Protein AF-A0AAN8VHQ2-F1 (afdb_monomer)

Sequence (266 aa):
MGNRVEQTMVEGAYLEGNKSLSNWDVFSHIPGKIDDGSNADVADNHYHLYTEDIQLMKSLGVNSYRFSISWSRVLPYGRFGEVNSIGIEFYNNLINDLLGQGKARRYDWDSVVYTVTPVSGNFIYPAGLENIIMWFKDRYNNTPMFITENGYSQGNGTLDDIVNDYDRIEYMQGYLSHVELAVRRGAAVRGYFVWSLLDNFEWLYGYAVRYGLHYVNFETLERTPKLSADWYKQFLAGNATDKLEKRGRSLPVLRQRFLGRGFLYS

Mean predicted aligned error: 10.25 Å

pLDDT: mean 75.33, std 19.58, range [25.14, 96.88]

Structure (mmCIF, N/CA/C/O backbone):
data_AF-A0AAN8VHQ2-F1
#
_entry.id   AF-A0AAN8VHQ2-F1
#
loop_
_atom_site.group_PDB
_atom_site.id
_atom_site.type_symbol
_atom_site.label_atom_id
_atom_site.label_alt_id
_atom_site.label_comp_id
_atom_site.label_asym_id
_atom_site.label_entity_id
_atom_site.label_seq_id
_atom_site.pdbx_PDB_ins_code
_atom_site.Cartn_x
_atom_site.Cartn_y
_atom_site.Cartn_z
_atom_site.occupancy
_atom_site.B_iso_or_equiv
_atom_site.auth_seq_id
_atom_site.auth_comp_id
_atom_site.auth_asym_id
_atom_site.auth_atom_id
_atom_site.pdbx_PDB_model_num
ATOM 1 N N . MET A 1 1 ? -6.612 -4.876 12.051 1.00 50.19 1 MET A N 1
ATOM 2 C CA . MET A 1 1 ? -6.328 -3.943 10.944 1.00 50.19 1 MET A CA 1
ATOM 3 C C . MET A 1 1 ? -5.459 -4.675 9.942 1.00 50.19 1 MET A C 1
ATOM 5 O O . MET A 1 1 ? -4.875 -5.695 10.309 1.00 50.19 1 MET A O 1
ATOM 9 N N . GLY A 1 2 ? -5.404 -4.191 8.707 1.00 37.38 2 GLY A N 1
ATOM 10 C CA . GLY A 1 2 ? -4.612 -4.808 7.651 1.00 37.38 2 GLY A CA 1
ATOM 11 C C . GLY A 1 2 ? -3.662 -3.843 6.961 1.00 37.38 2 GLY A C 1
ATOM 12 O O . GLY A 1 2 ? -3.619 -2.660 7.288 1.00 37.38 2 GLY A O 1
ATOM 13 N N . ASN A 1 3 ? -2.967 -4.359 5.955 1.00 45.78 3 ASN A N 1
ATOM 14 C CA . ASN A 1 3 ? -2.239 -3.561 4.970 1.00 45.78 3 ASN A CA 1
ATOM 15 C C . ASN A 1 3 ? -2.905 -3.731 3.599 1.00 45.78 3 ASN A C 1
ATOM 17 O O . ASN A 1 3 ? -3.482 -4.791 3.325 1.00 45.78 3 ASN A O 1
ATOM 21 N N . ARG A 1 4 ? -2.830 -2.706 2.746 1.00 42.94 4 ARG A N 1
ATOM 22 C CA . ARG A 1 4 ? -3.215 -2.804 1.333 1.00 42.94 4 ARG A CA 1
ATOM 23 C C . ARG A 1 4 ? -1.982 -2.730 0.430 1.00 42.94 4 ARG A C 1
ATOM 25 O O . ARG A 1 4 ? -0.993 -2.084 0.766 1.00 42.94 4 ARG A O 1
ATOM 32 N N . VAL A 1 5 ? -2.094 -3.401 -0.709 1.00 52.69 5 VAL A N 1
ATOM 33 C CA . VAL A 1 5 ? -1.173 -3.441 -1.843 1.00 52.69 5 VAL A CA 1
ATOM 34 C C . VAL A 1 5 ? -1.988 -3.362 -3.149 1.00 52.69 5 VAL A C 1
ATOM 36 O O . VAL A 1 5 ? -3.143 -3.795 -3.192 1.00 52.69 5 VAL A O 1
ATOM 39 N N . GLU A 1 6 ? -1.404 -2.803 -4.211 1.00 51.22 6 GLU A N 1
ATOM 40 C CA . GLU A 1 6 ? -1.979 -2.748 -5.562 1.00 51.22 6 GLU A CA 1
ATOM 41 C C . GLU A 1 6 ? -0.940 -3.193 -6.598 1.00 51.22 6 GLU A C 1
ATOM 43 O O . GLU A 1 6 ? 0.233 -2.844 -6.533 1.00 51.22 6 GLU A O 1
ATOM 48 N N . GLN A 1 7 ? -1.354 -4.060 -7.516 1.00 55.22 7 GLN A N 1
ATOM 49 C CA . GLN A 1 7 ? -0.428 -5.004 -8.155 1.00 55.22 7 GLN A CA 1
ATOM 50 C C . GLN A 1 7 ? 0.507 -4.398 -9.185 1.00 55.22 7 GLN A C 1
ATOM 52 O O . GLN A 1 7 ? 1.672 -4.777 -9.237 1.00 55.22 7 GLN A O 1
ATOM 57 N N . THR A 1 8 ? 0.012 -3.440 -9.969 1.00 52.66 8 THR A N 1
ATOM 58 C CA . THR A 1 8 ? 0.816 -2.676 -10.935 1.00 52.66 8 THR A CA 1
ATOM 59 C C . THR A 1 8 ? 1.885 -1.815 -10.266 1.00 52.66 8 THR A C 1
ATOM 61 O O . THR A 1 8 ? 2.656 -1.180 -10.971 1.00 52.66 8 THR A O 1
ATOM 64 N N . MET A 1 9 ? 1.927 -1.787 -8.931 1.00 59.72 9 MET A N 1
ATOM 65 C CA . MET A 1 9 ? 2.924 -1.073 -8.143 1.00 59.72 9 MET A CA 1
ATOM 66 C C . MET A 1 9 ? 3.944 -1.999 -7.468 1.00 59.72 9 MET A C 1
ATOM 68 O O . MET A 1 9 ? 4.996 -1.511 -7.063 1.00 59.72 9 MET A O 1
ATOM 72 N N . VAL A 1 10 ? 3.629 -3.297 -7.309 1.00 58.84 10 VAL A N 1
ATOM 73 C CA . VAL A 1 10 ? 4.403 -4.245 -6.474 1.00 58.84 10 VAL A CA 1
ATOM 74 C C . VAL A 1 10 ? 4.828 -5.532 -7.178 1.00 58.84 10 VAL A C 1
ATOM 76 O O . VAL A 1 10 ? 5.891 -6.058 -6.876 1.00 58.84 10 VAL A O 1
ATOM 79 N N . GLU A 1 11 ? 4.012 -6.093 -8.084 1.00 77.38 11 GLU A N 1
ATOM 80 C CA . GLU A 1 11 ? 4.200 -7.498 -8.476 1.00 77.38 11 GLU A CA 1
ATOM 81 C C . GLU A 1 11 ? 5.521 -7.701 -9.221 1.00 77.38 11 GLU A C 1
ATOM 83 O O . GLU A 1 11 ? 6.157 -8.735 -9.038 1.00 77.38 11 GLU A O 1
ATOM 88 N N . GLY A 1 12 ? 5.926 -6.731 -10.045 1.00 80.69 12 GLY A N 1
ATOM 89 C CA . GLY A 1 12 ? 7.034 -6.901 -10.975 1.00 80.69 12 GLY A CA 1
ATOM 90 C C . GLY A 1 12 ? 6.735 -8.014 -11.974 1.00 80.69 12 GLY A C 1
ATOM 91 O O . GLY A 1 12 ? 5.580 -8.207 -12.376 1.00 80.69 12 GLY A O 1
ATOM 92 N N . ALA A 1 13 ? 7.761 -8.785 -12.342 1.00 85.31 13 ALA A N 1
ATOM 93 C CA . ALA A 1 13 ? 7.646 -10.020 -13.119 1.00 85.31 13 ALA A CA 1
ATOM 94 C C . ALA A 1 13 ? 6.728 -9.860 -14.354 1.00 85.31 13 ALA A C 1
ATOM 96 O O . ALA A 1 13 ? 5.806 -10.652 -14.595 1.00 85.31 13 ALA A O 1
ATOM 97 N N . TYR A 1 14 ? 6.879 -8.738 -15.068 1.00 86.75 14 TYR A N 1
ATOM 98 C CA . TYR A 1 14 ? 5.808 -8.174 -15.901 1.00 86.75 14 TYR A CA 1
ATOM 99 C C . TYR A 1 14 ? 5.518 -8.934 -17.207 1.00 86.75 14 TYR A C 1
ATOM 101 O O . TYR A 1 14 ? 4.433 -8.770 -17.771 1.00 86.75 14 TYR A O 1
ATOM 109 N N . LEU A 1 15 ? 6.440 -9.789 -17.653 1.00 86.94 15 LEU A N 1
ATOM 110 C CA . LEU A 1 15 ? 6.277 -10.714 -18.787 1.00 86.94 15 LEU A CA 1
ATOM 111 C C . LEU A 1 15 ? 6.235 -12.189 -18.347 1.00 86.94 15 LEU A C 1
ATOM 113 O O . LEU A 1 15 ? 6.207 -13.092 -19.182 1.00 86.94 15 LEU A O 1
ATOM 117 N N . GLU A 1 16 ? 6.253 -12.453 -17.041 1.00 87.62 16 GLU A N 1
ATOM 118 C CA . GLU A 1 16 ? 6.419 -13.798 -16.490 1.00 87.62 16 GLU A CA 1
ATOM 119 C C . GLU A 1 16 ? 5.082 -14.473 -16.167 1.00 87.62 16 GLU A C 1
ATOM 121 O O . GLU A 1 16 ? 4.036 -13.830 -16.035 1.00 87.62 16 GLU A O 1
ATOM 126 N N . GLY A 1 17 ? 5.109 -15.805 -16.056 1.00 81.12 17 GLY A N 1
ATOM 127 C CA . GLY A 1 17 ? 3.925 -16.605 -15.731 1.00 81.12 17 GLY A CA 1
ATOM 128 C C . GLY A 1 17 ? 2.776 -16.436 -16.730 1.00 81.12 17 GLY A C 1
ATOM 129 O O . GLY A 1 17 ? 1.620 -16.447 -16.319 1.00 81.12 17 GLY A O 1
ATOM 130 N N . ASN A 1 18 ? 3.080 -16.235 -18.020 1.00 82.19 18 ASN A N 1
ATOM 131 C CA . ASN A 1 18 ? 2.127 -15.939 -19.102 1.00 82.19 18 ASN A CA 1
ATOM 132 C C . ASN A 1 18 ? 1.274 -14.665 -18.896 1.00 82.19 18 ASN A C 1
ATOM 134 O O . ASN A 1 18 ? 0.169 -14.560 -19.435 1.00 82.19 18 ASN A O 1
ATOM 138 N N . LYS A 1 19 ? 1.780 -13.677 -18.145 1.00 82.88 19 LYS A N 1
ATOM 139 C CA . LYS A 1 19 ? 1.189 -12.333 -18.073 1.00 82.88 19 LYS A CA 1
ATOM 140 C C . LYS A 1 19 ? 1.230 -11.632 -19.439 1.00 82.88 19 LYS A C 1
ATOM 142 O O . LYS A 1 19 ? 2.237 -11.687 -20.140 1.00 82.88 19 LYS A O 1
ATOM 147 N N . SER A 1 20 ? 0.167 -10.903 -19.786 1.00 81.38 20 SER A N 1
ATOM 148 C CA . SER A 1 20 ? 0.177 -9.948 -20.904 1.00 81.38 20 SER A CA 1
ATOM 149 C C . SER A 1 20 ? 0.424 -8.498 -20.456 1.00 81.38 20 SER A C 1
ATOM 151 O O . SER A 1 20 ? 0.366 -8.146 -19.270 1.00 81.38 20 SER A O 1
ATOM 153 N N . LEU A 1 21 ? 0.704 -7.624 -21.425 1.00 85.19 21 LEU A N 1
ATOM 154 C CA . LEU A 1 21 ? 0.800 -6.187 -21.183 1.00 85.19 21 LEU A CA 1
ATOM 155 C C . LEU A 1 21 ? -0.586 -5.614 -20.853 1.00 85.19 21 LEU A C 1
ATOM 157 O O . LEU A 1 21 ? -1.530 -5.735 -21.633 1.00 85.19 21 LEU A O 1
ATOM 161 N N . SER A 1 22 ? -0.695 -4.966 -19.698 1.00 79.31 22 SER A N 1
ATOM 162 C CA . SER A 1 22 ? -1.802 -4.083 -19.346 1.00 79.31 22 SER A CA 1
ATOM 163 C C . SER A 1 22 ? -1.569 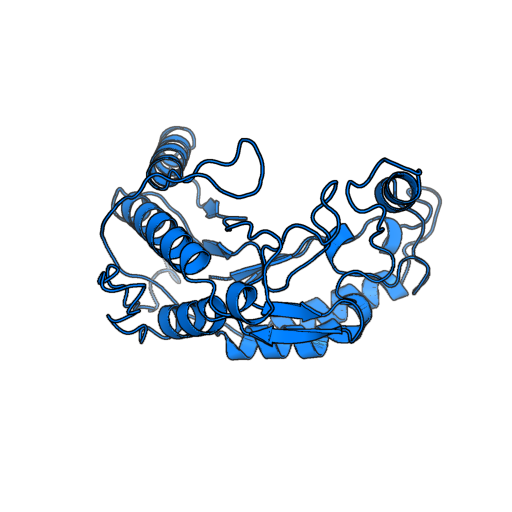-2.675 -19.901 1.00 79.31 22 SER A C 1
ATOM 165 O O . SER A 1 22 ? -0.468 -2.318 -20.326 1.00 79.31 22 SER A O 1
ATOM 167 N N . ASN A 1 23 ? -2.594 -1.824 -19.815 1.00 82.44 23 ASN A N 1
ATOM 168 C CA . ASN A 1 23 ? -2.476 -0.412 -20.180 1.00 82.44 23 ASN A CA 1
ATOM 169 C C . ASN A 1 23 ? -1.378 0.322 -19.383 1.00 82.44 23 ASN A C 1
ATOM 171 O O . ASN A 1 23 ? -0.788 1.256 -19.915 1.00 82.44 23 ASN A O 1
ATOM 175 N N . TRP A 1 24 ? -1.089 -0.091 -18.141 1.00 80.25 24 TRP A N 1
ATOM 176 C CA . TRP A 1 24 ? -0.049 0.527 -17.307 1.00 80.25 24 TRP A CA 1
ATOM 177 C C . TRP A 1 24 ? 1.366 0.062 -17.661 1.00 80.25 24 TRP A C 1
ATOM 179 O O . TRP A 1 24 ? 2.286 0.882 -17.638 1.00 80.25 24 TRP A O 1
ATOM 189 N N . ASP A 1 25 ? 1.534 -1.200 -18.074 1.00 81.06 25 ASP A N 1
ATOM 190 C CA . ASP A 1 25 ? 2.805 -1.675 -18.640 1.00 81.06 25 ASP A CA 1
ATOM 191 C C . ASP A 1 25 ? 3.149 -0.857 -19.897 1.00 81.06 25 ASP A C 1
ATOM 193 O O . ASP A 1 25 ? 4.253 -0.339 -20.027 1.00 81.06 25 ASP A O 1
ATOM 197 N N . VAL A 1 26 ? 2.174 -0.662 -20.795 1.00 84.56 26 VAL A N 1
ATOM 198 C CA . VAL A 1 26 ? 2.361 0.134 -22.021 1.00 84.56 26 VAL A CA 1
ATOM 199 C C . VAL A 1 26 ? 2.578 1.621 -21.715 1.00 84.56 26 VAL A C 1
ATOM 201 O O . VAL A 1 26 ? 3.409 2.250 -22.360 1.00 84.56 26 VAL A O 1
ATOM 204 N N . PHE A 1 27 ? 1.848 2.198 -20.754 1.00 83.81 27 PHE A N 1
ATOM 205 C CA . PHE A 1 27 ? 1.924 3.630 -20.444 1.00 83.81 27 PHE A CA 1
ATOM 206 C C . PHE A 1 27 ? 3.242 4.041 -19.770 1.00 83.81 27 PHE A C 1
ATOM 208 O O . PHE A 1 27 ? 3.809 5.065 -20.148 1.00 83.81 27 PHE A O 1
ATOM 215 N N . SER A 1 28 ? 3.738 3.255 -18.807 1.00 87.31 28 SER A N 1
ATOM 216 C CA . SER A 1 28 ? 4.987 3.561 -18.084 1.00 87.31 28 SER A CA 1
ATOM 217 C C . SER A 1 28 ? 6.222 3.534 -18.991 1.00 87.31 28 SER A C 1
ATOM 219 O O . SER A 1 28 ? 7.130 4.340 -18.820 1.00 87.31 28 SER A O 1
ATOM 221 N N . HIS A 1 29 ? 6.208 2.701 -20.034 1.00 90.75 29 HIS A N 1
ATOM 222 C CA . HIS A 1 29 ? 7.251 2.649 -21.061 1.00 90.75 29 HIS A CA 1
ATOM 223 C C . HIS A 1 29 ? 7.272 3.840 -22.039 1.00 90.75 29 HIS A C 1
ATOM 225 O O . HIS A 1 29 ? 8.176 3.921 -22.873 1.00 90.75 29 HIS A O 1
ATOM 231 N N . ILE A 1 30 ? 6.303 4.763 -21.994 1.00 90.88 30 ILE A N 1
ATOM 232 C CA . ILE A 1 30 ? 6.307 5.945 -22.869 1.00 90.88 30 ILE A CA 1
ATOM 233 C C . ILE A 1 30 ? 7.259 6.999 -22.269 1.00 90.88 30 ILE A C 1
ATOM 235 O O . ILE A 1 30 ? 6.997 7.483 -21.165 1.00 90.88 30 ILE A O 1
ATOM 239 N N . PRO A 1 31 ? 8.325 7.427 -22.981 1.00 93.56 31 PRO A N 1
ATOM 240 C CA . PRO A 1 31 ? 9.294 8.379 -22.439 1.00 93.56 31 PRO A CA 1
ATOM 241 C C . PRO A 1 31 ? 8.642 9.678 -21.945 1.00 93.56 31 PRO A C 1
ATOM 243 O O . PRO A 1 31 ? 7.865 10.310 -22.665 1.00 93.56 31 PRO A O 1
ATOM 246 N N . GLY A 1 32 ? 8.968 10.078 -20.713 1.00 91.12 32 GLY A N 1
ATOM 247 C CA . GLY A 1 32 ? 8.416 11.281 -20.081 1.00 91.12 32 GLY A CA 1
ATOM 248 C C . GLY A 1 32 ? 6.950 11.166 -19.640 1.00 91.12 32 GLY A C 1
ATOM 249 O O . GLY A 1 32 ? 6.249 12.179 -19.617 1.00 91.12 32 GLY A O 1
ATOM 250 N N . LYS A 1 33 ? 6.456 9.955 -19.334 1.00 90.69 33 LYS A N 1
ATOM 251 C CA . LYS A 1 33 ? 5.155 9.745 -18.663 1.00 90.69 33 LYS A CA 1
ATOM 252 C C . LYS A 1 33 ? 5.232 9.454 -17.170 1.00 90.69 33 LYS A C 1
ATOM 254 O O . LYS A 1 33 ? 4.221 9.638 -16.498 1.00 90.69 33 LYS A O 1
ATOM 259 N N . ILE A 1 34 ? 6.396 9.043 -16.684 1.00 92.50 34 ILE A N 1
ATOM 260 C CA . ILE A 1 34 ? 6.711 8.847 -15.269 1.00 92.50 34 ILE A CA 1
ATOM 261 C C . ILE A 1 34 ? 7.803 9.867 -14.917 1.00 92.50 34 ILE A C 1
ATOM 263 O O . ILE A 1 34 ? 8.738 10.043 -15.703 1.00 92.50 34 ILE A O 1
ATOM 267 N N . ASP A 1 35 ? 7.666 10.561 -13.789 1.00 90.50 35 ASP A N 1
ATOM 268 C CA . ASP A 1 35 ? 8.462 11.742 -13.418 1.00 90.50 35 ASP A CA 1
ATOM 269 C C . ASP A 1 35 ? 9.957 11.427 -13.225 1.00 90.50 35 ASP A C 1
ATOM 271 O O . ASP A 1 35 ? 10.810 12.259 -13.536 1.00 90.50 35 ASP A O 1
ATOM 275 N N . ASP A 1 36 ? 10.285 10.218 -12.756 1.00 90.38 36 ASP A N 1
ATOM 276 C CA . ASP A 1 36 ? 11.659 9.705 -12.638 1.00 90.38 36 ASP A CA 1
ATOM 277 C C . ASP A 1 36 ? 12.112 8.865 -13.854 1.00 90.38 36 ASP A C 1
ATOM 279 O O . ASP A 1 36 ? 13.257 8.415 -13.911 1.00 90.38 36 ASP A O 1
ATOM 283 N N . GLY A 1 3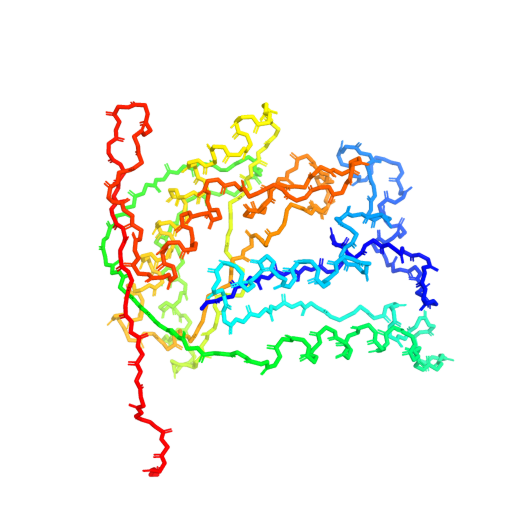7 ? 11.232 8.672 -14.843 1.00 91.31 37 GLY A N 1
ATOM 284 C CA . GLY A 1 37 ? 11.478 7.867 -16.041 1.00 91.31 37 GLY A CA 1
ATOM 285 C C . GLY A 1 37 ? 11.487 6.347 -15.829 1.00 91.31 37 GLY A C 1
ATOM 286 O O . GLY A 1 37 ? 11.872 5.629 -16.751 1.00 91.31 37 GLY A O 1
ATOM 287 N N . SER A 1 38 ? 11.092 5.853 -14.652 1.00 93.38 38 SER A N 1
ATOM 288 C CA . SER A 1 38 ? 11.078 4.422 -14.324 1.00 93.38 38 SER A CA 1
ATOM 289 C C . SER A 1 38 ? 9.807 3.689 -14.791 1.00 93.38 38 SER A C 1
ATOM 291 O O . SER A 1 38 ? 8.858 4.294 -15.289 1.00 93.38 38 SER A O 1
ATOM 293 N N . ASN A 1 39 ? 9.779 2.363 -14.628 1.00 90.88 39 ASN A N 1
ATOM 294 C CA . ASN A 1 39 ? 8.615 1.512 -14.881 1.00 90.88 39 ASN A CA 1
ATOM 295 C C . ASN A 1 39 ? 8.402 0.495 -13.738 1.00 90.88 39 ASN A C 1
ATOM 297 O O . ASN A 1 39 ? 9.224 0.374 -12.826 1.00 90.88 39 ASN A O 1
ATOM 301 N N . ALA A 1 40 ? 7.294 -0.246 -13.793 1.00 88.31 40 ALA A N 1
ATOM 302 C CA . ALA A 1 40 ? 6.907 -1.239 -12.787 1.00 88.31 40 ALA A CA 1
ATOM 303 C C . ALA A 1 40 ? 7.351 -2.682 -13.125 1.00 88.31 40 ALA A C 1
ATOM 305 O O . ALA A 1 40 ? 6.781 -3.639 -12.599 1.00 88.31 40 ALA A O 1
ATOM 306 N N . ASP A 1 41 ? 8.349 -2.859 -14.002 1.00 91.75 41 ASP A N 1
ATOM 307 C CA . ASP A 1 41 ? 8.757 -4.176 -14.524 1.00 91.75 41 ASP A CA 1
ATOM 308 C C . ASP A 1 41 ? 9.241 -5.131 -13.428 1.00 91.75 41 ASP A C 1
ATOM 310 O O . ASP A 1 41 ? 8.995 -6.339 -13.490 1.00 91.75 41 A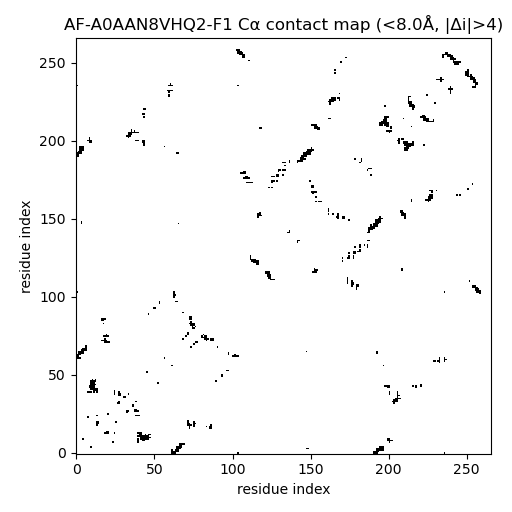SP A O 1
ATOM 314 N N . VAL A 1 42 ? 9.921 -4.563 -12.427 1.00 90.56 42 VAL A N 1
ATOM 315 C CA . VAL A 1 42 ? 10.445 -5.249 -11.237 1.00 90.56 42 VAL A CA 1
ATOM 316 C C . VAL A 1 42 ? 9.679 -4.842 -9.979 1.00 90.56 42 VAL A C 1
ATOM 318 O O . VAL A 1 42 ? 9.395 -5.711 -9.159 1.00 90.56 42 VAL A O 1
ATOM 321 N N . ALA A 1 43 ? 9.288 -3.567 -9.842 1.00 90.94 43 ALA A N 1
ATOM 322 C CA . ALA A 1 43 ? 8.584 -3.053 -8.664 1.00 90.94 43 ALA A CA 1
ATOM 323 C C . ALA A 1 43 ? 9.323 -3.403 -7.348 1.00 90.94 43 ALA A C 1
ATOM 325 O O . ALA A 1 43 ? 10.549 -3.322 -7.300 1.00 90.94 43 ALA A O 1
ATOM 326 N N . ASP A 1 44 ? 8.614 -3.807 -6.287 1.00 88.31 44 ASP A N 1
ATOM 327 C CA . ASP A 1 44 ? 9.236 -4.433 -5.106 1.00 88.31 44 ASP A CA 1
ATOM 328 C C . ASP A 1 44 ? 9.430 -5.963 -5.263 1.00 88.31 44 ASP A C 1
ATOM 330 O O . ASP A 1 44 ? 9.937 -6.626 -4.354 1.00 88.31 44 ASP A O 1
ATOM 334 N N . ASN A 1 45 ? 9.083 -6.519 -6.430 1.00 92.75 45 ASN A N 1
ATOM 335 C CA . ASN A 1 45 ? 9.152 -7.933 -6.807 1.00 92.75 45 ASN A CA 1
ATOM 336 C C . ASN A 1 45 ? 8.294 -8.874 -5.932 1.00 92.75 45 ASN A C 1
ATOM 338 O O . ASN A 1 45 ? 8.649 -10.039 -5.715 1.00 92.75 45 ASN A O 1
ATOM 342 N N . HIS A 1 46 ? 7.140 -8.399 -5.444 1.00 89.38 46 HIS A N 1
ATOM 343 C CA . HIS A 1 46 ? 6.211 -9.190 -4.629 1.00 89.38 46 HIS A CA 1
ATOM 344 C C . HIS A 1 46 ? 5.815 -10.529 -5.274 1.00 89.38 46 HIS A C 1
ATOM 346 O O . HIS A 1 46 ? 5.603 -11.504 -4.559 1.00 89.38 46 HIS A O 1
ATOM 352 N N . TYR A 1 47 ? 5.752 -10.630 -6.610 1.00 89.38 47 TYR A N 1
ATOM 353 C CA . TYR A 1 47 ? 5.410 -11.888 -7.291 1.00 89.38 47 TYR A CA 1
ATOM 354 C C . TYR A 1 47 ? 6.358 -13.044 -6.922 1.00 89.38 47 TYR A C 1
ATOM 356 O O . TYR A 1 47 ? 5.915 -14.181 -6.773 1.00 89.38 47 TYR A O 1
ATOM 364 N N . HIS A 1 48 ? 7.641 -12.746 -6.695 1.00 92.81 48 HIS A N 1
ATOM 365 C CA . HIS A 1 48 ? 8.641 -13.722 -6.254 1.00 92.81 48 HIS A CA 1
ATOM 366 C C . HIS A 1 48 ? 8.857 -13.739 -4.734 1.00 92.81 48 HIS A C 1
ATOM 368 O O . HIS A 1 48 ? 9.230 -14.774 -4.185 1.00 92.81 48 HIS A O 1
ATOM 374 N N . LEU A 1 49 ? 8.629 -12.612 -4.051 1.00 91.94 49 LEU A N 1
ATOM 375 C CA . LEU A 1 49 ? 8.979 -12.419 -2.637 1.00 91.94 49 LEU A CA 1
ATOM 376 C C . LEU A 1 49 ? 7.776 -12.452 -1.674 1.00 91.94 49 LEU A C 1
ATOM 378 O O . LEU A 1 49 ? 7.952 -12.283 -0.467 1.00 91.94 49 LEU A O 1
ATOM 382 N N . TYR A 1 50 ? 6.563 -12.755 -2.160 1.00 88.06 50 TYR A N 1
ATOM 383 C CA . TYR A 1 50 ? 5.332 -12.759 -1.355 1.00 88.06 50 TYR A CA 1
ATOM 384 C C . TYR A 1 50 ? 5.437 -13.566 -0.053 1.00 88.06 50 TYR A C 1
ATOM 386 O O . TYR A 1 50 ? 4.868 -13.166 0.961 1.00 88.06 50 TYR A O 1
ATOM 394 N N . THR A 1 51 ? 6.174 -14.682 -0.042 1.00 88.12 51 THR A N 1
ATOM 395 C CA . THR A 1 51 ? 6.364 -15.499 1.164 1.00 88.12 51 THR A CA 1
ATOM 396 C C . THR A 1 51 ? 7.123 -14.743 2.259 1.00 88.12 51 THR A C 1
ATOM 398 O O . THR A 1 51 ? 6.754 -14.862 3.428 1.00 88.12 51 THR A O 1
ATOM 401 N N . GLU A 1 52 ? 8.133 -13.941 1.904 1.00 91.00 52 GLU A N 1
ATOM 402 C CA . GLU A 1 52 ? 8.868 -13.068 2.831 1.00 91.00 52 GLU A CA 1
ATOM 403 C C . GLU A 1 52 ? 7.974 -11.923 3.318 1.00 91.00 52 GLU A C 1
ATOM 405 O O . GLU A 1 52 ? 7.832 -11.712 4.524 1.00 91.00 52 GLU A O 1
ATOM 410 N N . ASP A 1 53 ? 7.265 -11.265 2.401 1.00 90.56 53 ASP A N 1
ATOM 411 C CA . ASP A 1 53 ? 6.358 -10.155 2.714 1.00 90.56 53 ASP A CA 1
ATOM 412 C C . ASP A 1 53 ? 5.197 -10.590 3.630 1.00 90.56 53 ASP A C 1
ATOM 414 O O . ASP A 1 53 ? 4.740 -9.843 4.502 1.00 90.56 53 ASP A O 1
ATOM 418 N N . ILE A 1 54 ? 4.759 -11.846 3.511 1.00 84.62 54 ILE A N 1
ATOM 419 C CA . ILE A 1 54 ? 3.820 -12.482 4.438 1.00 84.62 54 ILE A CA 1
ATOM 420 C C . ILE A 1 54 ? 4.452 -12.718 5.821 1.00 84.62 54 ILE A C 1
ATOM 422 O O . ILE A 1 54 ? 3.743 -12.581 6.823 1.00 84.62 54 ILE A O 1
ATOM 426 N N . GLN A 1 55 ? 5.751 -13.028 5.932 1.00 88.75 55 GLN A N 1
ATOM 427 C CA . GLN A 1 55 ? 6.427 -13.056 7.240 1.00 88.75 55 GLN A CA 1
ATOM 428 C C . GLN A 1 55 ? 6.565 -11.650 7.835 1.00 88.75 55 GLN A C 1
ATOM 430 O O . GLN A 1 55 ? 6.338 -11.492 9.036 1.00 88.75 55 GLN A O 1
ATOM 435 N N . LEU A 1 56 ? 6.828 -10.617 7.025 1.00 89.00 56 LEU A N 1
ATOM 436 C CA . LEU A 1 56 ? 6.803 -9.223 7.486 1.00 89.00 56 LEU A CA 1
ATOM 437 C C . LEU A 1 56 ? 5.422 -8.872 8.061 1.00 89.00 56 LEU A C 1
ATOM 439 O O . LEU A 1 56 ? 5.334 -8.407 9.199 1.00 89.00 56 LEU A O 1
ATOM 443 N N . MET A 1 57 ? 4.332 -9.206 7.359 1.00 84.75 57 MET A N 1
ATOM 444 C CA . MET A 1 57 ? 2.960 -9.039 7.864 1.00 84.75 57 MET A CA 1
ATOM 445 C C . MET A 1 57 ? 2.677 -9.816 9.158 1.00 84.75 57 MET A C 1
ATOM 447 O O . MET A 1 57 ? 2.108 -9.251 10.097 1.00 84.75 57 MET A O 1
ATOM 451 N N . LYS A 1 58 ? 3.106 -11.083 9.248 1.00 82.88 58 LYS A N 1
ATOM 452 C CA . LYS A 1 58 ? 3.019 -11.889 10.480 1.00 82.88 58 LYS A CA 1
ATOM 453 C C . LYS A 1 58 ? 3.790 -11.226 11.630 1.00 82.88 58 LYS A C 1
ATOM 455 O O . LYS A 1 58 ? 3.283 -11.170 12.747 1.00 82.88 58 LYS A O 1
ATOM 460 N N . SER A 1 59 ? 4.965 -10.654 11.355 1.00 86.75 59 SER A N 1
ATOM 461 C CA . SER A 1 59 ? 5.805 -9.969 12.349 1.00 86.75 59 SER A CA 1
ATOM 462 C C . SER A 1 59 ? 5.227 -8.630 12.834 1.00 86.75 59 SER A C 1
ATOM 464 O O . SER A 1 59 ? 5.450 -8.262 13.988 1.00 86.75 59 SER A O 1
ATOM 466 N N . LEU A 1 60 ? 4.459 -7.926 11.989 1.00 86.31 60 LEU A N 1
ATOM 467 C CA . LEU A 1 60 ? 3.695 -6.727 12.360 1.00 86.31 60 LEU A CA 1
ATOM 468 C C . LEU A 1 60 ? 2.459 -7.052 13.216 1.00 86.31 60 LEU A C 1
ATOM 470 O O . LEU A 1 60 ? 1.979 -6.193 13.951 1.00 86.31 60 LEU A O 1
ATOM 474 N N . GLY A 1 61 ? 1.907 -8.264 13.093 1.00 84.06 61 GLY A N 1
ATOM 475 C CA . GLY A 1 61 ? 0.651 -8.652 13.741 1.00 84.06 61 GLY A CA 1
ATOM 476 C C . GLY A 1 61 ? -0.612 -8.119 13.048 1.00 84.06 61 GLY A C 1
ATOM 477 O O . GLY A 1 61 ? -1.667 -8.025 13.681 1.00 84.06 61 GLY A O 1
ATOM 478 N N . VAL A 1 62 ? -0.540 -7.762 11.757 1.00 79.88 62 VAL A N 1
ATOM 479 C CA . VAL A 1 62 ? -1.746 -7.425 10.977 1.00 79.88 62 VAL A CA 1
ATOM 480 C C . VAL A 1 62 ? -2.633 -8.658 10.790 1.00 79.88 62 VAL A C 1
ATOM 482 O O . VAL A 1 62 ? -2.154 -9.781 10.670 1.00 79.88 62 VAL A O 1
ATOM 485 N N . ASN A 1 63 ? -3.953 -8.455 10.768 1.00 75.56 63 ASN A N 1
ATOM 486 C CA . ASN A 1 63 ? -4.941 -9.542 10.732 1.00 75.56 63 ASN A CA 1
ATOM 487 C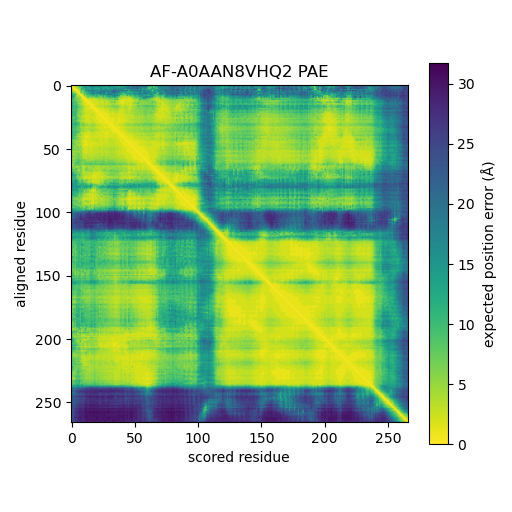 C . ASN A 1 63 ? -5.821 -9.544 9.473 1.00 75.56 63 ASN A C 1
ATOM 489 O O . ASN A 1 63 ? -6.894 -10.144 9.460 1.00 75.56 63 ASN A O 1
ATOM 493 N N . SER A 1 64 ? -5.390 -8.839 8.428 1.00 68.12 64 SER A N 1
ATOM 494 C CA . SER A 1 64 ? -5.993 -8.826 7.093 1.00 68.12 64 SER A CA 1
ATOM 495 C C . SER A 1 64 ? -4.971 -8.300 6.083 1.00 68.12 64 SER A C 1
ATOM 497 O O . SER A 1 64 ? -4.152 -7.447 6.423 1.00 68.12 64 SER A O 1
ATOM 499 N N . TYR A 1 65 ? -5.064 -8.738 4.832 1.00 73.06 65 TYR A N 1
ATOM 500 C CA . TYR A 1 65 ? -4.317 -8.173 3.710 1.00 73.06 65 TYR A CA 1
ATOM 501 C C . TYR A 1 65 ? -5.290 -7.931 2.559 1.00 73.06 65 TYR A C 1
ATOM 503 O O . TYR A 1 65 ? -6.127 -8.788 2.276 1.00 73.06 65 TYR A O 1
ATOM 511 N N . ARG A 1 66 ? -5.223 -6.752 1.934 1.00 73.88 66 ARG A N 1
ATOM 512 C CA . ARG A 1 66 ? -6.024 -6.416 0.751 1.00 73.88 66 ARG A CA 1
ATOM 513 C C . ARG A 1 66 ? -5.093 -6.226 -0.438 1.00 73.88 66 ARG A C 1
ATOM 515 O O . ARG A 1 66 ? -4.303 -5.292 -0.455 1.00 73.88 66 ARG A O 1
ATOM 522 N N . PHE A 1 67 ? -5.262 -7.067 -1.444 1.00 66.75 67 PHE A N 1
ATOM 523 C CA . PHE A 1 67 ? -4.594 -6.992 -2.738 1.00 66.75 67 PHE A CA 1
ATOM 524 C C . PHE A 1 67 ? -5.664 -6.940 -3.840 1.00 66.75 67 PHE A C 1
ATOM 526 O O . PHE A 1 67 ? -6.816 -7.325 -3.614 1.00 66.75 67 PHE A O 1
ATOM 533 N N . SER A 1 68 ? -5.323 -6.406 -5.011 1.00 72.00 68 SER A N 1
ATOM 534 C CA . SER A 1 68 ? -6.126 -6.573 -6.232 1.00 72.00 68 SER A CA 1
ATOM 535 C C . SER A 1 68 ? -5.810 -7.926 -6.900 1.00 72.00 68 SER A C 1
ATOM 537 O O . SER A 1 68 ? -4.917 -8.632 -6.444 1.00 72.00 68 SER A O 1
ATOM 539 N N . ILE A 1 69 ? -6.525 -8.312 -7.964 1.00 65.62 69 ILE A N 1
ATOM 540 C CA . ILE A 1 69 ? -6.191 -9.487 -8.797 1.00 65.62 69 ILE A CA 1
ATOM 541 C C . ILE A 1 69 ? -5.947 -9.009 -10.236 1.00 65.62 69 ILE A C 1
ATOM 543 O O . ILE A 1 69 ? -6.734 -8.220 -10.763 1.00 65.62 69 ILE A O 1
ATOM 547 N N . SER A 1 70 ? -4.857 -9.459 -10.873 1.00 74.19 70 SER A N 1
ATOM 548 C CA . SER A 1 70 ? -4.334 -8.802 -12.075 1.00 74.19 70 SER A CA 1
ATOM 549 C C . SER A 1 70 ? -4.963 -9.420 -13.309 1.00 74.19 70 SER A C 1
ATOM 551 O O . SER A 1 70 ? -4.722 -10.585 -13.636 1.00 74.19 70 SER A O 1
ATOM 553 N N . TRP A 1 71 ? -5.788 -8.646 -14.013 1.00 69.50 71 TRP A N 1
ATOM 554 C CA . TRP A 1 71 ? -6.553 -9.179 -15.139 1.00 69.50 71 TRP A CA 1
ATOM 555 C C . TRP A 1 71 ? -5.655 -9.661 -16.287 1.00 69.50 71 TRP A C 1
ATOM 557 O O . TRP A 1 71 ? -5.983 -10.658 -16.922 1.00 69.50 71 TRP A O 1
ATOM 567 N N . SER A 1 72 ? -4.490 -9.037 -16.503 1.00 78.12 72 SER A N 1
ATOM 568 C CA . SER A 1 72 ? -3.515 -9.508 -17.496 1.00 78.12 72 SER A CA 1
ATOM 569 C C . SER A 1 72 ? -2.688 -10.717 -17.039 1.00 78.12 72 SER A C 1
ATOM 571 O O . SER A 1 72 ? -2.081 -11.366 -17.887 1.00 78.12 72 SER A O 1
ATOM 573 N N . ARG A 1 73 ? -2.703 -11.081 -15.743 1.00 80.88 73 ARG A N 1
ATOM 574 C CA . ARG A 1 73 ? -2.243 -12.405 -15.279 1.00 80.88 73 ARG A CA 1
ATOM 575 C C . ARG A 1 73 ? -3.328 -13.470 -15.359 1.00 80.88 73 ARG A C 1
ATOM 577 O O . ARG A 1 73 ? -2.991 -14.611 -15.630 1.00 80.88 73 ARG A O 1
ATOM 584 N N . VAL A 1 74 ? -4.599 -13.138 -15.125 1.00 70.38 74 VAL A N 1
ATOM 585 C CA . VAL A 1 74 ? -5.700 -14.125 -15.072 1.00 70.38 74 VAL A CA 1
ATOM 586 C C . VAL A 1 74 ? -6.287 -14.441 -16.453 1.00 70.38 74 VAL A C 1
ATOM 588 O O . VAL A 1 74 ? -6.534 -15.604 -16.765 1.00 70.38 74 VAL A O 1
ATOM 591 N N . LEU A 1 75 ? -6.494 -13.425 -17.291 1.00 75.31 75 LEU A N 1
ATOM 592 C CA . LEU A 1 75 ? -7.075 -13.521 -18.635 1.00 75.31 75 LEU A CA 1
ATOM 593 C C . LEU A 1 75 ? -6.223 -12.701 -19.625 1.00 75.31 75 LEU A C 1
ATOM 595 O O . LEU A 1 75 ? -6.661 -11.643 -20.092 1.00 75.31 75 LEU A O 1
ATOM 599 N N . PRO A 1 76 ? -4.998 -13.163 -19.956 1.00 76.50 76 PRO A N 1
ATOM 600 C CA . PRO A 1 76 ? -4.016 -12.381 -20.714 1.00 76.50 76 PRO A CA 1
ATOM 601 C C . PRO A 1 76 ? -4.504 -11.926 -22.099 1.00 76.50 76 PRO A C 1
ATOM 603 O O . PRO A 1 76 ? -4.147 -10.833 -22.538 1.00 76.50 76 PRO A O 1
ATOM 606 N N . TYR A 1 77 ? -5.364 -12.706 -22.763 1.00 75.81 77 TYR A N 1
ATOM 607 C CA . TYR A 1 77 ? -5.970 -12.361 -24.061 1.00 75.81 77 TYR A CA 1
ATOM 608 C C . TYR A 1 77 ? -7.453 -11.947 -23.941 1.00 75.81 77 TYR A C 1
ATOM 610 O O . TYR A 1 77 ? -8.221 -11.993 -24.906 1.00 75.81 77 TYR A O 1
ATOM 618 N N . GLY A 1 78 ? -7.879 -11.540 -22.740 1.00 69.56 78 GLY A N 1
ATOM 619 C CA . GLY A 1 78 ? -9.244 -11.109 -22.451 1.00 69.56 78 GLY A CA 1
ATOM 620 C C . GLY A 1 78 ? -10.288 -12.195 -22.727 1.00 69.56 78 GLY A C 1
ATOM 621 O O . GLY A 1 78 ? -10.051 -13.380 -22.517 1.00 69.56 78 GLY A O 1
ATOM 622 N N . ARG A 1 79 ? -11.467 -11.789 -23.219 1.00 68.12 79 ARG A N 1
ATOM 623 C CA . ARG A 1 79 ? -12.625 -12.680 -23.448 1.00 68.12 79 ARG A CA 1
ATOM 624 C C . ARG A 1 79 ? -12.401 -13.758 -24.527 1.00 68.12 79 ARG A C 1
ATOM 626 O O . ARG A 1 79 ? -13.215 -14.668 -24.633 1.00 68.12 79 ARG A O 1
ATOM 633 N N . PHE A 1 80 ? -11.345 -13.644 -25.332 1.00 73.69 80 PHE A N 1
ATOM 634 C CA . PHE A 1 80 ? -11.045 -14.567 -26.433 1.00 73.69 80 PHE A CA 1
ATOM 635 C C . PHE A 1 80 ? -9.896 -15.539 -26.120 1.00 73.69 80 PHE A C 1
ATOM 637 O O . PHE A 1 80 ? -9.564 -16.363 -26.968 1.00 73.69 80 PHE A O 1
ATOM 644 N N . GLY A 1 81 ? -9.295 -15.447 -24.928 1.00 68.62 81 GLY A N 1
ATOM 645 C CA . GLY A 1 81 ? -8.301 -16.397 -24.432 1.00 68.62 81 GLY A CA 1
ATOM 646 C C . GLY A 1 81 ? -8.851 -17.337 -23.365 1.00 68.62 81 GLY A C 1
ATOM 647 O O . GLY A 1 81 ? -9.940 -17.135 -22.827 1.00 68.62 81 GLY A O 1
ATOM 648 N N . GLU A 1 82 ? -8.052 -18.344 -23.031 1.00 78.94 82 GLU A N 1
ATOM 649 C CA . GLU A 1 82 ? -8.276 -19.196 -21.864 1.00 78.94 82 GLU A CA 1
ATOM 650 C C . GLU A 1 82 ? -7.813 -18.503 -20.569 1.00 78.94 82 GLU A C 1
ATOM 652 O O . GLU A 1 82 ? -7.068 -17.517 -20.592 1.00 78.94 82 GLU A O 1
ATOM 657 N N . VAL A 1 83 ? -8.260 -19.023 -19.422 1.00 77.62 83 VAL A N 1
ATOM 658 C CA . VAL A 1 83 ? -7.776 -18.587 -18.104 1.00 77.62 83 VAL A CA 1
ATOM 659 C C . VAL A 1 83 ? -6.354 -19.104 -17.906 1.00 77.62 83 VAL A C 1
ATOM 661 O O . VAL A 1 83 ? -6.101 -20.301 -18.017 1.00 77.62 83 VAL A O 1
ATOM 664 N N . ASN A 1 84 ? -5.429 -18.213 -17.564 1.00 77.88 84 ASN A N 1
ATOM 665 C CA . ASN A 1 84 ? -4.046 -18.584 -17.298 1.00 77.88 84 ASN A CA 1
ATOM 666 C C . ASN A 1 84 ? -3.913 -19.227 -15.907 1.00 77.88 84 ASN A C 1
ATOM 668 O O . ASN A 1 84 ? -3.972 -18.548 -14.878 1.00 77.88 84 ASN A O 1
ATOM 672 N N . SER A 1 85 ? -3.701 -20.543 -15.881 1.00 77.31 85 SER A N 1
ATOM 673 C CA . SER A 1 85 ? -3.575 -21.324 -14.647 1.00 77.31 85 SER A CA 1
ATOM 674 C C . SER A 1 85 ? -2.388 -20.902 -13.778 1.00 77.31 85 SER A C 1
ATOM 676 O O . SER A 1 85 ? -2.513 -20.934 -12.559 1.00 77.31 85 SER A O 1
ATOM 678 N N . ILE A 1 86 ? -1.277 -20.453 -14.375 1.00 78.88 86 ILE A N 1
ATOM 679 C CA . ILE A 1 86 ? -0.069 -20.033 -13.642 1.00 78.88 86 ILE A CA 1
ATOM 680 C C . ILE A 1 86 ? -0.340 -18.731 -12.872 1.00 78.88 86 ILE A C 1
ATOM 682 O O . ILE A 1 86 ? -0.025 -18.618 -11.690 1.00 78.88 86 ILE A O 1
ATOM 686 N N . GLY A 1 87 ? -1.015 -17.769 -13.511 1.00 66.38 87 GLY A N 1
ATOM 687 C CA . GLY A 1 87 ? -1.465 -16.544 -12.846 1.00 66.38 87 GLY A CA 1
ATOM 688 C C . GLY A 1 87 ? -2.457 -16.818 -11.710 1.00 66.38 87 GLY A C 1
ATOM 689 O O . GLY A 1 87 ? -2.398 -16.162 -10.674 1.00 66.38 87 GLY A O 1
ATOM 690 N N . ILE A 1 88 ? -3.336 -17.812 -11.867 1.00 75.44 88 ILE A N 1
ATOM 691 C CA . ILE A 1 88 ? -4.252 -18.268 -10.808 1.00 75.44 88 ILE A CA 1
ATOM 692 C C . ILE A 1 88 ? -3.510 -18.963 -9.653 1.00 75.44 88 ILE A C 1
ATOM 694 O O . ILE A 1 88 ? -3.875 -18.764 -8.495 1.00 75.44 88 ILE A O 1
ATOM 698 N N . GLU A 1 89 ? -2.464 -19.742 -9.934 1.00 80.50 89 GLU A N 1
ATOM 699 C CA . GLU A 1 89 ? -1.673 -20.449 -8.920 1.00 80.50 89 GLU A CA 1
ATOM 700 C C . GLU A 1 89 ? -0.989 -19.484 -7.939 1.00 80.50 89 GLU A C 1
ATOM 702 O O . GLU A 1 89 ? -1.079 -19.688 -6.727 1.00 80.50 89 GLU A O 1
ATOM 707 N N . PHE A 1 90 ? -0.424 -18.375 -8.434 1.00 73.31 90 PHE A N 1
ATOM 708 C CA . PHE A 1 90 ? 0.118 -17.303 -7.589 1.00 73.31 90 PHE A CA 1
ATOM 709 C C . PHE A 1 90 ? -0.923 -16.766 -6.587 1.00 73.31 90 PHE A C 1
ATOM 711 O O . PHE A 1 90 ? -0.668 -16.738 -5.380 1.00 73.31 90 PHE A O 1
ATOM 718 N N . TYR A 1 91 ? -2.130 -16.411 -7.051 1.00 69.81 91 TYR A N 1
ATOM 719 C CA . TYR A 1 91 ? -3.186 -15.910 -6.160 1.00 69.81 91 TYR A CA 1
ATOM 720 C C . TYR A 1 91 ? -3.704 -16.979 -5.194 1.00 69.81 91 TYR A C 1
ATOM 722 O O . TYR A 1 91 ? -3.992 -16.656 -4.043 1.00 69.81 91 TYR A O 1
ATOM 730 N N . ASN A 1 92 ? -3.782 -18.245 -5.611 1.00 75.69 92 ASN A N 1
ATOM 731 C CA . ASN A 1 92 ? -4.156 -19.344 -4.720 1.00 75.69 92 ASN A CA 1
ATOM 732 C C . ASN A 1 92 ? -3.135 -19.523 -3.587 1.00 75.69 92 ASN A C 1
ATOM 734 O O . ASN A 1 92 ? -3.530 -19.634 -2.427 1.00 75.69 92 ASN A O 1
ATOM 738 N N . ASN A 1 93 ? -1.837 -19.502 -3.898 1.00 80.12 93 ASN A N 1
ATOM 739 C CA . ASN A 1 93 ? -0.772 -19.640 -2.902 1.00 80.12 93 ASN A CA 1
ATOM 740 C C . ASN A 1 93 ? -0.778 -18.465 -1.910 1.00 80.12 93 ASN A C 1
ATOM 742 O O . ASN A 1 93 ? -0.797 -18.688 -0.698 1.00 80.12 93 ASN A O 1
ATOM 746 N N . LEU A 1 94 ? -0.897 -17.231 -2.415 1.00 71.44 94 LEU A N 1
ATOM 747 C CA . LEU A 1 94 ? -1.072 -16.024 -1.602 1.00 71.44 94 LEU A CA 1
ATOM 748 C C . LEU A 1 94 ? -2.301 -16.116 -0.675 1.00 71.44 94 LEU A C 1
ATOM 750 O O . LEU A 1 94 ? -2.200 -15.822 0.514 1.00 71.44 94 LEU A O 1
ATOM 754 N N . ILE A 1 95 ? -3.459 -16.559 -1.179 1.00 68.31 95 ILE A N 1
ATOM 755 C CA . ILE A 1 95 ? -4.683 -16.721 -0.372 1.00 68.31 95 ILE A CA 1
ATOM 756 C C . ILE A 1 95 ? -4.502 -17.794 0.711 1.00 68.31 95 ILE A C 1
ATOM 758 O O . ILE A 1 95 ? -4.877 -17.565 1.864 1.00 68.31 95 ILE A O 1
ATOM 762 N N . ASN A 1 96 ? -3.912 -18.941 0.370 1.00 74.12 96 ASN A N 1
ATOM 763 C CA . ASN A 1 96 ? -3.706 -20.052 1.299 1.00 74.12 96 ASN A CA 1
ATOM 764 C C . ASN A 1 96 ? -2.834 -19.643 2.500 1.00 74.12 96 ASN A C 1
ATOM 766 O O . ASN A 1 96 ? -3.203 -19.919 3.644 1.00 74.12 96 ASN A O 1
ATOM 770 N N . ASP A 1 97 ? -1.739 -18.913 2.266 1.00 73.19 97 ASP A N 1
ATOM 771 C CA . ASP A 1 97 ? -0.836 -18.433 3.325 1.00 73.19 97 ASP A CA 1
ATOM 772 C C . ASP A 1 97 ? -1.458 -17.359 4.245 1.00 73.19 97 ASP A C 1
ATOM 774 O O . ASP A 1 97 ? -1.005 -17.163 5.382 1.00 73.19 97 ASP A O 1
ATOM 778 N N . LEU A 1 98 ? -2.505 -16.664 3.783 1.00 60.31 98 LEU A N 1
ATOM 779 C CA . LEU A 1 98 ? -3.207 -15.616 4.534 1.00 60.31 98 LEU A CA 1
ATOM 780 C C . LEU A 1 98 ? -4.310 -16.155 5.461 1.00 60.31 98 LEU A C 1
ATOM 782 O O . LEU A 1 98 ? -4.589 -15.542 6.494 1.00 60.31 98 LEU A O 1
ATOM 786 N N . LEU A 1 99 ? -4.932 -17.293 5.133 1.00 51.59 99 LEU A N 1
ATOM 787 C CA . LEU A 1 99 ? -6.143 -17.794 5.809 1.00 51.59 99 LEU A CA 1
ATOM 788 C C . LEU A 1 99 ? -5.940 -18.285 7.261 1.00 51.59 99 LEU A C 1
ATOM 790 O O . LEU A 1 99 ? -6.916 -18.542 7.965 1.00 51.59 99 LEU A O 1
ATOM 794 N N . GLY A 1 100 ? -4.701 -18.405 7.743 1.00 50.44 100 GLY A N 1
ATOM 795 C CA . GLY A 1 100 ? -4.382 -19.035 9.033 1.00 50.44 100 GLY A CA 1
ATOM 796 C C . GLY A 1 100 ? -4.543 -18.188 10.311 1.00 50.44 100 GLY A C 1
ATOM 797 O O . GLY A 1 100 ? -4.114 -18.646 11.370 1.00 50.44 100 GLY A O 1
ATOM 798 N N . GLN A 1 101 ? -5.063 -16.951 10.264 1.00 43.81 101 GLN A N 1
ATOM 799 C CA . GLN A 1 101 ? -4.866 -15.963 11.350 1.00 43.81 101 GLN A CA 1
ATOM 800 C C . GLN A 1 101 ? -6.100 -15.098 11.691 1.00 43.81 101 GLN A C 1
ATOM 802 O O . GLN A 1 101 ? -6.891 -14.755 10.819 1.00 43.81 101 GLN A O 1
ATOM 807 N N . GLY A 1 102 ? -6.232 -14.652 12.956 1.00 31.33 102 GLY A N 1
ATOM 808 C CA . GLY A 1 102 ? -7.153 -13.552 13.305 1.00 31.33 102 GLY A CA 1
ATOM 809 C C . GLY A 1 102 ? -7.501 -13.333 14.792 1.00 31.33 102 GLY A C 1
ATOM 810 O O . GLY A 1 102 ? -7.927 -14.267 15.473 1.00 31.33 102 GLY A O 1
ATOM 811 N N . LYS A 1 103 ? -7.374 -12.071 15.264 1.00 32.97 103 LYS A N 1
ATOM 812 C CA . LYS A 1 103 ? -8.064 -11.394 16.410 1.00 32.97 103 LYS A CA 1
ATOM 813 C C . LYS A 1 103 ? -7.464 -9.981 16.669 1.00 32.97 103 LYS A C 1
ATOM 815 O O . LYS A 1 103 ? -6.255 -9.933 16.811 1.00 32.97 103 LYS A O 1
ATOM 820 N N . ALA A 1 104 ? -8.244 -8.878 16.769 1.00 28.12 104 ALA A N 1
ATOM 821 C CA . ALA A 1 104 ? -7.917 -7.616 17.512 1.00 28.12 104 ALA A CA 1
ATOM 822 C C . ALA A 1 104 ? -8.995 -6.485 17.408 1.00 28.12 104 ALA A C 1
ATOM 824 O O . ALA A 1 104 ? -9.852 -6.528 16.525 1.00 28.12 104 ALA A O 1
ATOM 825 N N . ARG A 1 105 ? -8.906 -5.475 18.301 1.00 35.69 105 ARG A N 1
ATOM 826 C CA . ARG A 1 105 ? -9.438 -4.071 18.354 1.00 35.69 105 ARG A CA 1
ATOM 827 C C . ARG A 1 105 ? -8.558 -3.304 19.405 1.00 35.69 105 ARG A C 1
ATOM 829 O O . ARG A 1 105 ? -7.703 -3.970 19.982 1.00 35.69 105 ARG A O 1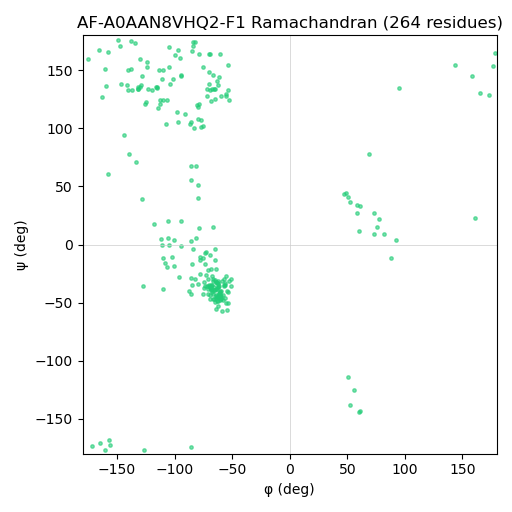
ATOM 836 N N . ARG A 1 106 ? -8.662 -2.037 19.867 1.00 31.98 106 ARG A N 1
ATOM 837 C CA . ARG A 1 106 ? -9.353 -0.710 19.698 1.00 31.98 106 ARG A CA 1
ATOM 838 C C . ARG A 1 106 ? -8.602 0.292 20.664 1.00 31.98 106 ARG A C 1
ATOM 840 O O . ARG A 1 106 ? -7.676 -0.193 21.295 1.00 31.98 106 ARG A O 1
ATOM 847 N N . TYR A 1 107 ? -9.015 1.551 20.889 1.00 41.56 107 TYR A N 1
ATOM 848 C CA . TYR A 1 107 ? -8.529 2.612 21.831 1.00 41.56 107 TYR A CA 1
ATOM 849 C C . TYR A 1 107 ? -7.507 3.608 21.214 1.00 41.56 107 TYR A C 1
ATOM 851 O O . TYR A 1 107 ? -6.575 3.148 20.556 1.00 41.56 107 TYR A O 1
ATOM 859 N N . ASP A 1 108 ? -7.581 4.950 21.397 1.00 29.17 108 ASP A N 1
ATOM 860 C CA . ASP A 1 108 ? -8.613 5.868 21.977 1.00 29.17 108 ASP A CA 1
ATOM 861 C C . ASP A 1 108 ? -8.452 7.339 21.423 1.00 29.17 108 ASP A C 1
ATOM 863 O O . ASP A 1 108 ? -7.714 7.525 20.456 1.00 29.17 108 ASP A O 1
ATOM 867 N N . TRP A 1 109 ? -9.124 8.372 21.982 1.00 34.00 109 TRP A N 1
ATOM 868 C CA . TRP A 1 109 ? -8.917 9.822 21.689 1.00 34.00 109 TRP A CA 1
ATOM 869 C C . TRP A 1 109 ? -7.544 10.343 22.221 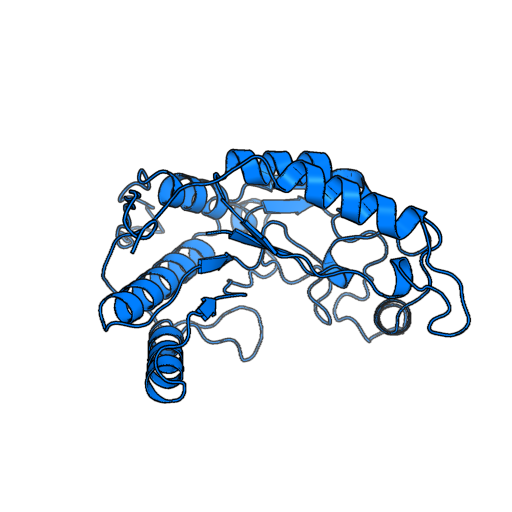1.00 34.00 109 TRP A C 1
ATOM 871 O O . TRP A 1 109 ? -6.966 9.713 23.103 1.00 34.00 109 TRP A O 1
ATOM 881 N N . ASP A 1 110 ? -6.979 11.503 21.837 1.00 27.06 110 ASP A N 1
ATOM 882 C CA . ASP A 1 110 ? -7.377 12.549 20.866 1.00 27.06 110 ASP A CA 1
ATO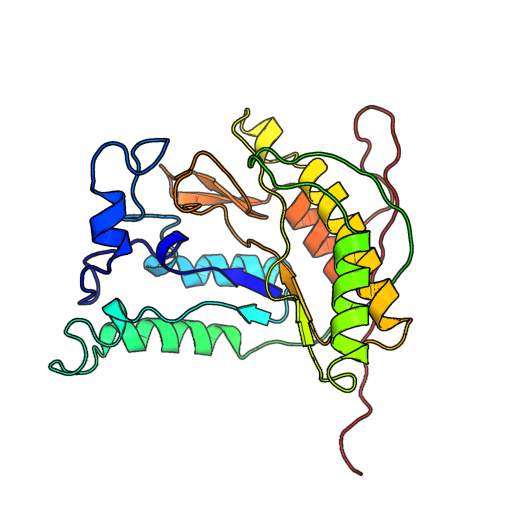M 883 C C . ASP A 1 110 ? -6.158 13.382 20.387 1.00 27.06 110 ASP A C 1
ATOM 885 O O . ASP A 1 110 ? -5.127 13.373 21.064 1.00 27.06 110 ASP A O 1
ATOM 889 N N . SER A 1 111 ? -6.316 14.157 19.298 1.00 26.31 111 SER A N 1
ATOM 890 C CA . SER A 1 111 ? -5.638 15.438 18.927 1.00 26.31 111 SER A CA 1
ATOM 891 C C . SER A 1 111 ? -5.348 15.585 17.418 1.00 26.31 111 SER A C 1
ATOM 893 O O . SER A 1 111 ? -5.231 14.602 16.689 1.00 26.31 111 SER A O 1
ATOM 895 N N . VAL A 1 112 ? -5.251 16.839 16.940 1.00 28.27 112 VAL A N 1
ATOM 896 C CA . VAL A 1 112 ? -5.196 17.196 15.505 1.00 28.27 112 VAL A CA 1
ATOM 897 C C . VAL A 1 112 ? -4.064 18.180 15.202 1.00 28.27 112 VAL A C 1
ATOM 899 O O . VAL A 1 112 ? -3.922 19.196 15.883 1.00 28.27 112 VAL A O 1
ATOM 902 N N . VAL A 1 113 ? -3.323 17.923 14.122 1.00 32.66 113 VAL A N 1
ATOM 903 C CA . VAL A 1 113 ? -2.341 18.834 13.511 1.00 32.66 113 VAL A CA 1
ATOM 904 C C . VAL A 1 113 ? -2.645 18.945 12.011 1.00 32.66 113 VAL A C 1
ATOM 906 O O . VAL A 1 113 ? -3.087 17.973 11.399 1.00 32.66 113 VAL A O 1
ATOM 909 N N . TYR A 1 114 ? -2.429 20.128 11.426 1.00 38.62 114 TYR A N 1
ATOM 910 C CA . TYR A 1 114 ? -2.587 20.387 9.991 1.00 38.62 114 TYR A CA 1
ATOM 911 C C . TYR A 1 114 ? -1.214 20.611 9.350 1.00 38.62 114 TYR A C 1
ATOM 913 O O . TYR A 1 114 ? -0.476 21.509 9.757 1.00 38.62 114 TYR A O 1
ATOM 921 N N . THR A 1 115 ? -0.893 19.827 8.326 1.00 55.28 115 THR A N 1
ATOM 922 C CA . THR A 1 115 ? 0.379 19.862 7.582 1.00 55.28 115 THR A CA 1
ATOM 923 C C . THR A 1 115 ? 0.146 19.485 6.112 1.00 55.28 115 THR A C 1
ATOM 925 O O . THR A 1 115 ? -0.950 19.076 5.726 1.00 55.28 115 THR A O 1
ATOM 928 N N . VAL A 1 116 ? 1.157 19.654 5.259 1.00 62.50 116 VAL A N 1
ATOM 929 C CA . VAL A 1 116 ? 1.141 19.196 3.856 1.00 62.50 116 VAL A CA 1
ATOM 930 C C . VAL A 1 116 ? 2.014 17.957 3.695 1.00 62.50 116 VAL A C 1
ATOM 932 O O . VAL A 1 116 ? 2.964 17.767 4.455 1.00 62.50 116 VAL A O 1
ATOM 935 N N . THR A 1 117 ? 1.699 17.117 2.712 1.00 70.62 117 THR A N 1
ATOM 936 C CA . THR A 1 117 ? 2.550 15.981 2.330 1.00 70.62 117 THR A CA 1
ATOM 937 C C . THR A 1 117 ? 3.407 16.322 1.094 1.00 70.62 117 THR A C 1
ATOM 939 O O . THR A 1 117 ? 3.090 17.280 0.388 1.00 70.62 117 THR A O 1
ATOM 942 N N . PRO A 1 118 ? 4.477 15.556 0.804 1.00 74.56 118 PRO A N 1
ATOM 943 C CA . PRO A 1 118 ? 5.271 15.677 -0.424 1.00 74.56 118 PRO A CA 1
ATOM 944 C C . PRO A 1 118 ? 4.488 15.552 -1.741 1.00 74.56 118 PRO A C 1
ATOM 946 O O . PRO A 1 118 ? 4.913 16.125 -2.742 1.00 74.56 118 PRO A O 1
ATOM 949 N N . VAL A 1 119 ? 3.354 14.837 -1.769 1.00 70.50 119 VAL A N 1
ATOM 950 C CA . VAL A 1 119 ? 2.495 14.772 -2.963 1.00 70.50 119 VAL A CA 1
ATOM 951 C C . VAL A 1 119 ? 1.659 16.050 -3.061 1.00 70.50 119 VAL A C 1
ATOM 953 O O . VAL A 1 119 ? 0.879 16.379 -2.164 1.00 70.50 119 VAL A O 1
ATOM 956 N N . SER A 1 120 ? 1.809 16.776 -4.170 1.00 68.06 120 SER A N 1
ATOM 957 C CA . SER A 1 120 ? 1.127 18.056 -4.384 1.00 68.06 120 SER A CA 1
ATOM 958 C C . SER A 1 120 ? -0.398 17.903 -4.331 1.00 68.06 120 SER A C 1
ATOM 960 O O . SER A 1 120 ? -0.975 17.059 -5.011 1.00 68.06 120 SER A O 1
ATOM 962 N N . GLY A 1 121 ? -1.055 18.723 -3.507 1.00 59.91 121 GLY A N 1
ATOM 963 C CA . GLY A 1 121 ? -2.503 18.669 -3.269 1.00 59.91 121 GLY A CA 1
ATOM 964 C C . GLY A 1 121 ? -2.951 17.721 -2.147 1.00 59.91 121 GLY A C 1
ATOM 965 O O . GLY A 1 121 ? -4.092 17.835 -1.702 1.00 59.91 121 GLY A O 1
ATOM 966 N N . ASN A 1 122 ? -2.080 16.849 -1.624 1.00 69.31 122 ASN A N 1
ATOM 967 C CA . ASN A 1 122 ? -2.406 15.988 -0.484 1.00 69.31 122 ASN A CA 1
ATOM 968 C C . ASN A 1 122 ? -2.137 16.712 0.851 1.00 69.31 122 ASN A C 1
ATOM 970 O O . ASN A 1 122 ? -0.994 16.841 1.305 1.00 69.31 122 ASN A O 1
ATOM 974 N N . PHE A 1 123 ? -3.218 17.163 1.493 1.00 74.56 123 PHE A N 1
ATOM 975 C CA . PHE A 1 123 ? -3.218 17.825 2.804 1.00 74.56 123 PHE A CA 1
ATOM 976 C C . PHE A 1 123 ? -3.477 16.835 3.950 1.00 74.56 123 PHE A C 1
ATOM 978 O O . PHE A 1 123 ? -4.271 15.902 3.826 1.00 74.56 123 PHE A O 1
ATOM 985 N N . ILE A 1 124 ? -2.855 17.067 5.106 1.00 76.44 124 ILE A N 1
ATOM 986 C CA . ILE A 1 124 ? -3.104 16.306 6.335 1.00 76.44 124 ILE A CA 1
ATOM 987 C C . ILE A 1 124 ? -4.291 16.942 7.062 1.00 76.44 124 ILE A C 1
ATOM 989 O O . ILE A 1 124 ? -4.170 18.014 7.654 1.00 76.44 124 ILE A O 1
ATOM 993 N N . TYR A 1 125 ? -5.446 16.272 7.004 1.00 77.69 125 TYR A N 1
ATOM 994 C CA . TYR A 1 125 ? -6.666 16.677 7.699 1.00 77.69 125 TYR A CA 1
ATOM 995 C C . TYR A 1 125 ? -7.407 15.462 8.300 1.00 77.69 125 TYR A C 1
ATOM 997 O O . TYR A 1 125 ? -8.416 15.010 7.751 1.00 77.69 125 TYR A O 1
ATOM 1005 N N . PRO A 1 126 ? -6.941 14.933 9.450 1.00 77.31 126 PRO A N 1
ATOM 1006 C CA . PRO A 1 126 ? -7.526 13.756 10.097 1.00 77.31 126 PRO A CA 1
ATOM 1007 C C . PRO A 1 126 ? -9.036 13.842 10.365 1.00 77.31 126 PRO A C 1
ATOM 1009 O O . PRO A 1 126 ? -9.770 12.892 10.089 1.00 77.31 126 PRO A O 1
ATOM 1012 N N . ALA A 1 127 ? -9.529 15.006 10.800 1.00 75.00 127 ALA A N 1
ATOM 1013 C CA . ALA A 1 127 ? -10.958 15.234 11.025 1.00 75.00 127 ALA A CA 1
ATOM 1014 C C . ALA A 1 127 ? -11.808 15.138 9.742 1.00 75.00 127 ALA A C 1
ATOM 1016 O O . ALA A 1 127 ? -13.002 14.852 9.816 1.00 75.00 127 ALA A O 1
ATOM 1017 N N . GLY A 1 128 ? -11.206 15.298 8.558 1.00 75.19 128 GLY A N 1
ATOM 1018 C CA . GLY A 1 128 ? -11.863 15.020 7.281 1.00 75.19 128 GLY A CA 1
ATOM 1019 C C . GLY A 1 128 ? -12.273 13.552 7.134 1.00 75.19 128 GLY A C 1
ATOM 1020 O O . GLY A 1 128 ? -13.361 13.275 6.626 1.00 75.19 128 GLY A O 1
ATOM 1021 N N . LEU A 1 129 ? -11.459 12.617 7.644 1.00 84.12 129 LEU A N 1
ATOM 1022 C CA . LEU A 1 129 ? -11.787 11.189 7.631 1.00 84.12 129 LEU A CA 1
ATOM 1023 C C . LEU A 1 129 ? -12.926 10.864 8.609 1.00 84.12 129 LEU A C 1
ATOM 1025 O O . LEU A 1 129 ? -13.816 10.090 8.268 1.00 84.12 129 LEU A O 1
ATOM 1029 N N . GLU A 1 130 ? -12.970 11.496 9.784 1.00 82.75 130 GLU A N 1
ATOM 1030 C CA . GLU A 1 130 ? -14.126 11.357 10.679 1.00 82.75 130 GLU A CA 1
ATOM 1031 C C . GLU A 1 130 ? -15.409 11.893 10.026 1.00 82.75 130 GLU A C 1
ATOM 1033 O O . GLU A 1 130 ? -16.427 11.199 9.987 1.00 82.75 130 GLU A O 1
ATOM 1038 N N . ASN A 1 131 ? -15.348 13.105 9.465 1.00 73.88 131 ASN A N 1
ATOM 1039 C CA . ASN A 1 131 ? -16.489 13.765 8.834 1.00 73.88 131 ASN A CA 1
ATOM 1040 C C . ASN A 1 131 ? -17.079 12.927 7.690 1.00 73.88 131 ASN A C 1
ATOM 1042 O O . ASN A 1 131 ? -18.300 12.770 7.616 1.00 73.88 131 ASN A O 1
ATOM 1046 N N . ILE A 1 132 ? -16.240 12.340 6.825 1.00 81.12 132 ILE A N 1
ATOM 1047 C CA . ILE A 1 132 ? -16.733 11.506 5.720 1.00 81.12 132 ILE A CA 1
ATOM 1048 C C . ILE A 1 132 ? -17.280 10.155 6.210 1.00 81.12 132 ILE A C 1
ATOM 1050 O O . ILE A 1 132 ? -18.307 9.710 5.700 1.00 81.12 132 ILE A O 1
ATOM 1054 N N . ILE A 1 133 ? -16.691 9.533 7.243 1.00 85.88 133 ILE A N 1
ATOM 1055 C CA . ILE A 1 133 ? -17.237 8.310 7.866 1.00 85.88 133 ILE A CA 1
ATOM 1056 C C . ILE A 1 133 ? -18.624 8.580 8.465 1.00 85.88 133 ILE A C 1
ATOM 1058 O O . ILE A 1 133 ? -19.551 7.793 8.263 1.00 85.88 133 ILE A O 1
ATOM 1062 N N . MET A 1 134 ? -18.785 9.698 9.177 1.00 88.50 134 MET A N 1
ATOM 1063 C CA . MET A 1 134 ? -20.065 10.096 9.766 1.00 88.50 134 MET A CA 1
ATOM 1064 C C . MET A 1 134 ? -21.110 10.422 8.691 1.00 88.50 134 MET A C 1
ATOM 1066 O O . MET A 1 134 ? -22.256 9.985 8.803 1.00 88.50 134 MET A O 1
ATOM 1070 N N . TRP A 1 135 ? -20.710 11.075 7.596 1.00 84.88 135 TRP A N 1
ATOM 1071 C CA . TRP A 1 135 ? -21.581 11.270 6.436 1.00 84.88 135 TRP A CA 1
ATOM 1072 C C . TRP A 1 135 ? -22.003 9.939 5.795 1.00 84.88 135 TRP A C 1
ATOM 1074 O O . TRP A 1 135 ? -23.189 9.741 5.544 1.00 84.88 135 TRP A O 1
ATOM 1084 N N . PHE A 1 136 ? -21.080 8.990 5.584 1.00 78.25 136 PHE A N 1
ATOM 1085 C CA . PHE A 1 136 ? -21.410 7.661 5.052 1.00 78.25 136 PHE A CA 1
ATOM 1086 C C . PHE A 1 136 ? -22.356 6.885 5.977 1.00 78.25 136 PHE A C 1
ATOM 1088 O O . PHE A 1 136 ? -23.316 6.278 5.500 1.00 78.25 136 PHE A O 1
ATOM 1095 N N . LYS A 1 137 ? -22.126 6.936 7.295 1.00 87.44 137 LYS A N 1
ATOM 1096 C CA . LYS A 1 137 ? -23.013 6.357 8.312 1.00 87.44 137 LYS A CA 1
ATOM 1097 C C . LYS A 1 137 ? -24.438 6.888 8.141 1.00 87.44 137 LYS A C 1
ATOM 1099 O O . LYS A 1 137 ? -25.361 6.092 7.977 1.00 87.44 137 LYS A O 1
ATOM 1104 N N . ASP A 1 138 ? -24.618 8.205 8.158 1.00 90.12 138 ASP A N 1
ATOM 1105 C CA . ASP A 1 138 ? -25.955 8.803 8.168 1.00 90.12 138 ASP A CA 1
ATOM 1106 C C . ASP A 1 138 ? -26.636 8.706 6.783 1.00 90.12 138 ASP A C 1
ATOM 1108 O O . ASP A 1 138 ? -27.845 8.494 6.693 1.00 90.12 138 ASP A O 1
ATOM 1112 N N . ARG A 1 139 ? -25.866 8.753 5.684 1.00 88.19 139 ARG A N 1
ATOM 1113 C CA . ARG A 1 139 ? -26.372 8.655 4.300 1.00 88.19 139 ARG A CA 1
ATOM 1114 C C . ARG A 1 139 ? -26.720 7.229 3.850 1.00 88.19 139 ARG A C 1
ATOM 1116 O O . ARG A 1 139 ? -27.542 7.083 2.940 1.00 88.19 139 ARG A O 1
ATOM 1123 N N . TYR A 1 140 ? -26.114 6.199 4.443 1.00 87.88 140 TYR A N 1
ATOM 1124 C CA . TYR A 1 140 ? -26.270 4.789 4.045 1.00 87.88 140 TYR A CA 1
ATOM 1125 C C . TYR A 1 140 ? -26.640 3.872 5.225 1.00 87.88 140 TYR A C 1
ATOM 1127 O O . TYR A 1 140 ? -26.155 2.743 5.320 1.00 87.88 140 TYR A O 1
ATOM 1135 N N . ASN A 1 141 ? -27.509 4.351 6.124 1.00 92.44 141 ASN A N 1
ATOM 1136 C CA . ASN A 1 141 ? -28.123 3.572 7.213 1.00 92.44 141 ASN A CA 1
ATOM 1137 C C . ASN A 1 141 ? -27.115 2.769 8.067 1.00 92.44 141 ASN A C 1
ATOM 1139 O O . ASN A 1 141 ? -27.339 1.609 8.404 1.00 92.44 141 ASN A O 1
ATOM 1143 N N . ASN A 1 142 ? -25.969 3.381 8.372 1.00 91.50 142 ASN A N 1
ATOM 1144 C CA . ASN A 1 142 ? -24.865 2.791 9.130 1.00 91.50 142 ASN A CA 1
ATOM 1145 C C . ASN A 1 142 ? -24.369 1.430 8.590 1.00 91.50 142 ASN A C 1
ATOM 1147 O O . ASN A 1 142 ? -24.003 0.536 9.358 1.00 91.50 142 ASN A O 1
ATOM 1151 N N . THR A 1 143 ? -24.365 1.268 7.262 1.00 88.62 143 THR A N 1
ATOM 1152 C CA . THR A 1 143 ? -23.838 0.068 6.591 1.00 88.62 143 THR A CA 1
ATOM 1153 C C . THR A 1 143 ? -22.391 -0.211 7.040 1.00 88.62 143 THR A C 1
ATOM 1155 O O . THR A 1 143 ? -21.578 0.719 7.058 1.00 88.62 143 THR A O 1
ATOM 1158 N N . PRO A 1 144 ? -22.034 -1.463 7.401 1.00 91.31 144 PRO A N 1
ATOM 1159 C CA . PRO A 1 144 ? -20.675 -1.815 7.806 1.00 91.31 144 PRO A CA 1
ATOM 1160 C C . PRO A 1 144 ? -19.634 -1.441 6.746 1.00 91.31 144 PRO A C 1
ATOM 1162 O O . PRO A 1 144 ? -19.756 -1.830 5.587 1.00 91.31 144 PRO A O 1
ATOM 1165 N N . MET A 1 145 ? -18.598 -0.711 7.157 1.00 85.88 145 MET A N 1
ATOM 1166 C CA . MET A 1 145 ? -17.618 -0.111 6.245 1.00 85.88 145 MET A CA 1
ATOM 1167 C C . MET A 1 145 ? -16.174 -0.422 6.648 1.00 85.88 145 MET A C 1
ATOM 1169 O O . MET A 1 145 ? -15.890 -0.750 7.801 1.00 85.88 145 MET A O 1
ATOM 1173 N N . PHE A 1 146 ? -15.251 -0.300 5.699 1.00 84.62 146 PHE A N 1
ATOM 1174 C CA . PHE A 1 146 ? -13.818 -0.505 5.899 1.00 84.62 146 PHE A CA 1
ATOM 1175 C C . PHE A 1 146 ? -13.067 0.689 5.310 1.00 84.62 146 PHE A C 1
ATOM 1177 O O . PHE A 1 146 ? -13.382 1.115 4.203 1.00 84.62 146 PHE A O 1
ATOM 1184 N N . ILE A 1 147 ? -12.071 1.214 6.024 1.00 84.19 147 ILE A N 1
ATOM 1185 C CA . ILE A 1 147 ? -11.161 2.232 5.479 1.00 84.19 147 ILE A CA 1
ATOM 1186 C C . ILE A 1 147 ? -10.090 1.482 4.689 1.00 84.19 147 ILE A C 1
ATOM 1188 O O . ILE A 1 147 ? -9.221 0.851 5.287 1.00 84.19 147 ILE A O 1
ATOM 1192 N N . THR A 1 148 ? -10.227 1.436 3.363 1.00 78.12 148 THR A N 1
ATOM 1193 C CA . THR A 1 148 ? -9.479 0.500 2.502 1.00 78.12 148 THR A CA 1
ATOM 1194 C C . THR A 1 148 ? -8.083 0.976 2.094 1.00 78.12 148 THR A C 1
ATOM 1196 O O . THR A 1 148 ? -7.277 0.141 1.679 1.00 78.12 148 THR A O 1
ATOM 1199 N N . GLU A 1 149 ? -7.823 2.276 2.257 1.00 81.06 149 GLU A N 1
ATOM 1200 C CA . GLU A 1 149 ? -6.533 2.965 2.175 1.00 81.06 149 GLU A CA 1
ATOM 1201 C C . GLU A 1 149 ? -6.512 4.134 3.167 1.00 81.06 149 GLU A C 1
ATOM 1203 O O . GLU A 1 149 ? -7.479 4.894 3.254 1.00 81.06 149 GLU A O 1
ATOM 1208 N N . ASN A 1 150 ? -5.389 4.320 3.860 1.00 88.19 150 ASN A N 1
ATOM 1209 C CA . ASN A 1 150 ? -4.970 5.591 4.453 1.00 88.19 150 ASN A CA 1
ATOM 1210 C C . ASN A 1 150 ? -3.449 5.537 4.700 1.00 88.19 150 ASN A C 1
ATOM 1212 O O . ASN A 1 150 ? -2.947 4.499 5.140 1.00 88.19 150 ASN A O 1
ATOM 1216 N N . GLY A 1 151 ? -2.705 6.602 4.384 1.00 88.19 151 GLY A N 1
ATOM 1217 C CA . GLY A 1 151 ? -1.240 6.534 4.334 1.00 88.19 151 GLY A CA 1
ATOM 1218 C C . GLY A 1 151 ? -0.534 7.860 4.060 1.00 88.19 151 GLY A C 1
ATOM 1219 O O . GLY A 1 151 ? -1.124 8.793 3.515 1.00 88.19 151 GLY A O 1
ATOM 1220 N N . TYR A 1 152 ? 0.750 7.924 4.418 1.00 90.25 152 TYR A N 1
ATOM 1221 C CA . TYR A 1 152 ? 1.597 9.111 4.278 1.00 90.25 152 TYR A CA 1
ATOM 1222 C C . TYR A 1 152 ? 2.697 8.900 3.233 1.00 90.25 152 TYR A C 1
ATOM 1224 O O . TYR A 1 152 ? 3.552 8.021 3.391 1.00 90.25 152 TYR A O 1
ATOM 1232 N N . SER A 1 153 ? 2.697 9.746 2.202 1.00 88.88 153 SER A N 1
ATOM 1233 C CA . SER A 1 153 ? 3.795 9.870 1.244 1.00 88.88 153 SER A CA 1
ATOM 1234 C C . SER A 1 153 ? 5.007 10.498 1.920 1.00 88.88 153 SER A C 1
ATOM 1236 O O . SER A 1 153 ? 4.893 11.557 2.532 1.00 88.88 153 SER A O 1
ATOM 1238 N N . GLN A 1 154 ? 6.172 9.909 1.722 1.00 89.69 154 GLN A N 1
ATOM 1239 C CA . GLN A 1 154 ? 7.478 10.433 2.096 1.00 89.69 154 GLN A CA 1
ATOM 1240 C C . GLN A 1 154 ? 8.263 10.660 0.801 1.00 89.69 154 GLN A C 1
ATOM 1242 O O . GLN A 1 154 ? 8.201 9.830 -0.106 1.00 89.69 154 GLN A O 1
ATOM 1247 N N . GLY A 1 155 ? 8.938 11.801 0.684 1.00 86.31 155 GLY A N 1
ATOM 1248 C CA . GLY A 1 155 ? 9.785 12.103 -0.471 1.00 86.31 155 GLY A CA 1
ATOM 1249 C C . GLY A 1 155 ? 11.198 11.543 -0.307 1.00 86.31 155 GLY A C 1
ATOM 1250 O O . GLY A 1 155 ? 11.510 10.877 0.682 1.00 86.31 155 GLY A O 1
ATOM 1251 N N . ASN A 1 156 ? 12.066 11.872 -1.261 1.00 81.19 156 ASN A N 1
ATOM 1252 C CA . ASN A 1 156 ? 13.490 11.555 -1.195 1.00 81.19 156 ASN A CA 1
ATOM 1253 C C . ASN A 1 156 ? 14.185 12.225 0.010 1.00 81.19 156 ASN A C 1
ATOM 1255 O O . ASN A 1 156 ? 13.896 13.370 0.359 1.00 81.19 156 ASN A O 1
ATOM 1259 N N . GLY A 1 157 ? 15.143 11.510 0.601 1.00 85.38 157 GLY A N 1
ATOM 1260 C CA . GLY A 1 157 ? 15.984 11.928 1.726 1.00 85.38 157 GLY A CA 1
ATOM 1261 C C . GLY A 1 157 ? 17.189 10.990 1.850 1.00 85.38 157 GLY A C 1
ATOM 1262 O O . GLY A 1 157 ? 17.407 10.158 0.966 1.00 85.38 157 GLY A O 1
ATOM 1263 N N . THR A 1 158 ? 17.974 11.084 2.926 1.00 92.19 158 THR A N 1
ATOM 1264 C CA . THR A 1 158 ? 18.955 10.025 3.228 1.00 92.19 158 THR A CA 1
ATOM 1265 C C . THR A 1 158 ? 18.238 8.750 3.684 1.00 92.19 158 THR A C 1
ATOM 1267 O O . THR A 1 158 ? 17.070 8.795 4.068 1.00 92.19 158 THR A O 1
ATOM 1270 N N . LEU A 1 159 ? 18.925 7.600 3.695 1.00 90.19 159 LEU A N 1
ATOM 1271 C CA . LEU A 1 159 ? 18.338 6.371 4.246 1.00 90.19 159 LEU A CA 1
ATOM 1272 C C . LEU A 1 159 ? 17.900 6.558 5.712 1.00 90.19 159 LEU A C 1
ATOM 1274 O O . LEU A 1 159 ? 16.852 6.047 6.093 1.00 90.19 159 LEU A O 1
ATOM 1278 N N . ASP A 1 160 ? 18.647 7.343 6.496 1.00 91.69 160 ASP A N 1
ATOM 1279 C CA . ASP A 1 160 ? 18.312 7.670 7.887 1.00 91.69 160 ASP A CA 1
ATOM 1280 C C . ASP A 1 160 ? 17.032 8.524 7.989 1.00 91.69 160 ASP A C 1
ATOM 1282 O O . ASP A 1 160 ? 16.149 8.200 8.781 1.00 91.69 160 ASP A O 1
ATOM 1286 N N . ASP A 1 161 ? 16.857 9.535 7.125 1.00 89.31 161 ASP A N 1
ATOM 1287 C CA . ASP A 1 161 ? 15.599 10.303 7.024 1.00 89.31 161 ASP A CA 1
ATOM 1288 C C . ASP A 1 161 ? 14.416 9.424 6.573 1.00 89.31 161 ASP A C 1
ATOM 1290 O O . ASP A 1 161 ? 13.265 9.664 6.949 1.00 89.31 161 ASP A O 1
ATOM 1294 N N . ILE A 1 162 ? 14.686 8.416 5.733 1.00 92.56 162 ILE A N 1
ATOM 1295 C CA . ILE A 1 162 ? 13.664 7.520 5.187 1.00 92.56 162 ILE A CA 1
ATOM 1296 C C . ILE A 1 162 ? 13.189 6.512 6.241 1.00 92.56 162 ILE A C 1
ATOM 1298 O O . ILE A 1 162 ? 11.980 6.294 6.345 1.00 92.56 162 ILE A O 1
ATOM 1302 N N . VAL A 1 163 ? 14.088 5.925 7.041 1.00 94.69 163 VAL A N 1
ATOM 1303 C CA . VAL A 1 163 ? 13.703 4.956 8.085 1.00 94.69 163 VAL A CA 1
ATOM 1304 C C . VAL A 1 163 ? 13.225 5.612 9.381 1.00 94.69 163 VAL A C 1
ATOM 1306 O O . VAL A 1 163 ? 12.347 5.056 10.033 1.00 94.69 163 VAL A O 1
ATOM 1309 N N . ASN A 1 164 ? 13.709 6.804 9.745 1.00 92.25 164 ASN A N 1
ATOM 1310 C CA . ASN A 1 164 ? 13.240 7.544 10.926 1.00 92.25 164 ASN A CA 1
ATOM 1311 C C . ASN A 1 164 ? 11.994 8.397 10.607 1.00 92.25 164 ASN A C 1
ATOM 1313 O O . ASN A 1 164 ? 11.956 9.612 10.810 1.00 92.25 164 ASN A O 1
ATOM 1317 N N . ASP A 1 165 ? 10.947 7.752 10.096 1.00 92.88 165 ASP A N 1
ATOM 1318 C CA . ASP A 1 165 ? 9.771 8.364 9.471 1.00 92.88 165 ASP A CA 1
ATOM 1319 C C . ASP A 1 165 ? 8.713 8.907 10.456 1.00 92.88 165 ASP A C 1
ATOM 1321 O O . ASP A 1 165 ? 7.513 8.647 10.332 1.00 92.88 165 ASP A O 1
ATOM 1325 N N . TYR A 1 166 ? 9.139 9.731 11.420 1.00 86.69 166 TYR A N 1
ATOM 1326 C CA . TYR A 1 166 ? 8.274 10.325 12.451 1.00 86.69 166 TYR A CA 1
ATOM 1327 C C . TYR A 1 166 ? 7.009 11.022 11.910 1.00 86.69 166 TYR A C 1
ATOM 1329 O O . TYR A 1 166 ? 6.004 11.077 12.616 1.00 86.69 166 TYR A O 1
ATOM 1337 N N . ASP A 1 167 ? 7.041 11.578 10.695 1.00 86.38 167 ASP A N 1
ATOM 1338 C CA . ASP A 1 167 ? 5.875 12.216 10.063 1.00 86.38 167 ASP A CA 1
ATOM 1339 C C . ASP A 1 167 ? 4.801 11.193 9.648 1.00 86.38 167 ASP A C 1
ATOM 1341 O O . ASP A 1 167 ? 3.608 11.468 9.788 1.00 86.38 167 ASP A O 1
ATOM 1345 N N . ARG A 1 168 ? 5.200 9.982 9.217 1.00 92.88 168 ARG A N 1
ATOM 1346 C CA . ARG A 1 168 ? 4.270 8.872 8.937 1.00 92.88 168 ARG A CA 1
ATOM 1347 C C . ARG A 1 168 ? 3.572 8.426 10.215 1.00 92.88 168 ARG A C 1
ATOM 1349 O O . ARG A 1 168 ? 2.371 8.168 10.192 1.00 92.88 168 ARG A O 1
ATOM 1356 N N . ILE A 1 169 ? 4.301 8.388 11.331 1.00 86.56 169 ILE A N 1
ATOM 1357 C CA . ILE A 1 169 ? 3.722 8.080 12.641 1.00 86.56 169 ILE A CA 1
ATOM 1358 C C . ILE A 1 169 ? 2.720 9.167 13.037 1.00 86.56 169 ILE A C 1
ATOM 1360 O O . ILE A 1 169 ? 1.553 8.851 13.234 1.00 86.56 169 ILE A O 1
ATOM 1364 N N . GLU A 1 170 ? 3.128 10.439 13.067 1.00 82.00 170 GLU A N 1
ATOM 1365 C CA . GLU A 1 170 ? 2.268 11.576 13.443 1.00 82.00 170 GLU A CA 1
ATOM 1366 C C . GLU A 1 170 ? 0.977 11.636 12.593 1.00 82.00 170 GLU A C 1
ATOM 1368 O O . GLU A 1 170 ? -0.119 11.824 13.129 1.00 82.00 170 GLU A O 1
ATOM 1373 N N . TYR A 1 171 ? 1.077 11.349 11.287 1.00 86.81 171 TYR A N 1
ATOM 1374 C CA . TYR A 1 171 ? -0.067 11.139 10.392 1.00 86.81 171 TYR A CA 1
ATOM 1375 C C . TYR A 1 171 ? -0.965 9.980 10.859 1.00 86.81 171 TYR A C 1
ATOM 1377 O O . TYR A 1 171 ? -2.163 10.172 11.084 1.00 86.81 171 TYR A O 1
ATOM 1385 N N . MET A 1 172 ? -0.408 8.772 11.010 1.00 87.75 172 MET A N 1
ATOM 1386 C CA . MET A 1 172 ? -1.177 7.572 11.363 1.00 87.75 172 MET A CA 1
ATOM 1387 C C . MET A 1 172 ? -1.867 7.728 12.720 1.00 87.75 172 MET A C 1
ATOM 1389 O O . MET A 1 172 ? -3.032 7.359 12.843 1.00 87.75 172 MET A O 1
ATOM 1393 N N . GLN A 1 173 ? -1.189 8.318 13.708 1.00 83.06 173 GLN A N 1
ATOM 1394 C CA . GLN A 1 173 ? -1.745 8.643 15.022 1.00 83.06 173 GLN A CA 1
ATOM 1395 C C . GLN A 1 173 ? -3.028 9.480 14.901 1.00 83.06 173 GLN A C 1
ATOM 1397 O O . GLN A 1 173 ? -4.056 9.108 15.470 1.00 83.06 173 GLN A O 1
ATOM 1402 N N . GLY A 1 174 ? -2.987 10.566 14.119 1.00 77.62 174 GLY A N 1
ATOM 1403 C CA . GLY A 1 174 ? -4.131 11.456 13.916 1.00 77.62 174 GLY A CA 1
ATOM 1404 C C . GLY A 1 174 ? -5.293 10.803 13.161 1.00 77.62 174 GLY A C 1
ATOM 1405 O O . GLY A 1 174 ? -6.443 10.905 13.582 1.00 77.62 174 GLY A O 1
ATOM 1406 N N . TYR A 1 175 ? -5.038 10.107 12.049 1.00 85.62 175 TYR A N 1
ATOM 1407 C CA . TYR A 1 175 ? -6.129 9.478 11.289 1.00 85.62 175 TYR A CA 1
ATOM 1408 C C . TYR A 1 175 ? -6.753 8.283 12.032 1.00 85.62 175 TYR A C 1
ATOM 1410 O O . TYR A 1 175 ? -7.972 8.100 11.979 1.00 85.62 175 TYR A O 1
ATOM 1418 N N . LEU A 1 176 ? -5.960 7.497 12.770 1.00 83.94 176 LEU A N 1
ATOM 1419 C CA . LEU A 1 176 ? -6.468 6.371 13.562 1.00 83.94 176 LEU A CA 1
ATOM 1420 C C . LEU A 1 176 ? -7.316 6.820 14.756 1.00 83.94 176 LEU A C 1
ATOM 1422 O O . LEU A 1 176 ? -8.318 6.157 15.041 1.00 83.94 176 LEU A O 1
ATOM 1426 N N . SER A 1 177 ? -6.977 7.940 15.410 1.00 79.12 177 SER A N 1
ATOM 1427 C CA . SER A 1 177 ? -7.852 8.519 16.434 1.00 79.12 177 SER A CA 1
ATOM 1428 C C . SER A 1 177 ? -9.189 8.921 15.803 1.00 79.12 177 SER A C 1
ATOM 1430 O O . SER A 1 177 ? -10.218 8.389 16.204 1.00 79.12 177 SER A O 1
ATOM 1432 N N . HIS A 1 178 ? -9.209 9.713 14.726 1.00 81.31 178 HIS A N 1
ATOM 1433 C CA . HIS A 1 178 ? -10.449 10.131 14.046 1.00 81.31 178 HIS A CA 1
ATOM 1434 C C . HIS A 1 178 ? -11.352 8.981 13.563 1.00 81.31 178 HIS A C 1
ATOM 1436 O O . HIS A 1 178 ? -12.579 9.075 13.666 1.00 81.31 178 HIS A O 1
ATOM 1442 N N . VAL A 1 179 ? -10.781 7.854 13.124 1.00 83.50 179 VAL A N 1
ATOM 1443 C CA . VAL A 1 179 ? -11.553 6.630 12.829 1.00 83.50 179 VAL A CA 1
ATOM 1444 C C . VAL A 1 179 ? -12.209 6.060 14.095 1.00 83.50 179 VAL A C 1
ATOM 1446 O O . VAL A 1 179 ? -13.387 5.699 14.072 1.00 83.50 179 VAL A O 1
ATOM 1449 N N . GLU A 1 180 ? -11.492 6.005 15.219 1.00 79.56 180 GLU A N 1
ATOM 1450 C CA . GLU A 1 180 ? -12.044 5.623 16.525 1.00 79.56 180 GLU A CA 1
ATOM 1451 C C . GLU A 1 180 ? -13.167 6.578 16.970 1.00 79.56 180 GLU A C 1
ATOM 1453 O O . GLU A 1 180 ? -14.188 6.099 17.478 1.00 79.56 180 GLU A O 1
ATOM 1458 N N . LEU A 1 181 ? -13.028 7.890 16.744 1.00 79.31 181 LEU A N 1
ATOM 1459 C CA . LEU A 1 181 ? -14.012 8.904 17.149 1.00 79.31 181 LEU A CA 1
ATOM 1460 C C . LEU A 1 181 ? -15.354 8.684 16.440 1.00 79.31 181 LEU A C 1
ATOM 1462 O O . LEU A 1 181 ? -16.404 8.638 17.092 1.00 79.31 181 LEU A O 1
ATOM 1466 N N . ALA A 1 182 ? -15.323 8.407 15.134 1.00 81.88 182 ALA A N 1
ATOM 1467 C CA . ALA A 1 182 ? -16.512 8.025 14.376 1.00 81.88 182 ALA A CA 1
ATOM 1468 C C . ALA A 1 182 ? -17.154 6.727 14.908 1.00 81.88 182 ALA A C 1
ATOM 1470 O O . ALA A 1 182 ? -18.373 6.656 15.076 1.00 81.88 182 ALA A O 1
ATOM 1471 N N . VAL A 1 183 ? -16.354 5.707 15.249 1.00 85.75 183 VAL A N 1
ATOM 1472 C CA . VAL A 1 183 ? -16.863 4.449 15.839 1.00 85.75 183 VAL A CA 1
ATOM 1473 C C . VAL A 1 183 ? -17.432 4.670 17.251 1.00 85.75 183 VAL A C 1
ATOM 1475 O O . VAL A 1 183 ? -18.318 3.934 17.684 1.00 85.75 183 VAL A O 1
ATOM 1478 N N . ARG A 1 184 ? -16.973 5.684 17.999 1.00 82.06 184 ARG A N 1
ATOM 1479 C CA . ARG A 1 184 ? -17.588 6.115 19.277 1.00 82.06 184 ARG A CA 1
ATOM 1480 C C . ARG A 1 184 ? -18.904 6.851 19.058 1.00 82.06 184 ARG A C 1
ATOM 1482 O O . ARG A 1 184 ? -19.851 6.628 19.803 1.00 82.06 184 ARG A O 1
ATOM 1489 N N . ARG A 1 185 ? -18.995 7.631 17.980 1.00 89.06 185 ARG A N 1
ATOM 1490 C CA . ARG A 1 185 ? -20.217 8.287 17.478 1.00 89.06 185 ARG A CA 1
ATOM 1491 C C . ARG A 1 185 ? -21.139 7.332 16.687 1.00 89.06 185 ARG A C 1
ATOM 1493 O O . ARG A 1 185 ? -22.093 7.763 16.036 1.00 89.06 185 ARG A O 1
ATOM 1500 N N . GLY A 1 186 ? -20.891 6.023 16.796 1.00 88.25 186 GLY A N 1
ATOM 1501 C CA . GLY A 1 186 ? -21.774 4.943 16.354 1.00 88.25 186 GLY A CA 1
ATOM 1502 C C . GLY A 1 186 ? -21.541 4.421 14.935 1.00 88.25 186 GLY A C 1
ATOM 1503 O O . GLY A 1 186 ? -22.306 3.562 14.502 1.00 88.25 186 GLY A O 1
ATOM 1504 N N . ALA A 1 187 ? -20.527 4.895 14.204 1.00 91.12 187 ALA A N 1
ATOM 1505 C CA . ALA A 1 187 ? -20.244 4.421 12.848 1.00 91.12 187 ALA A CA 1
ATOM 1506 C C . ALA A 1 187 ? -19.758 2.958 12.831 1.00 91.12 187 ALA A C 1
ATOM 1508 O O . ALA A 1 187 ? -18.865 2.566 13.585 1.00 91.12 187 ALA A O 1
ATOM 1509 N N . ALA A 1 188 ? -20.313 2.144 11.934 1.00 89.62 188 ALA A N 1
ATOM 1510 C CA . ALA A 1 188 ? -20.072 0.706 11.842 1.00 89.62 188 ALA A CA 1
ATOM 1511 C C . ALA A 1 188 ? -18.754 0.327 11.131 1.00 89.62 188 ALA A C 1
ATOM 1513 O O . ALA A 1 188 ? -18.723 -0.648 10.375 1.00 89.62 188 ALA A O 1
ATOM 1514 N N . VAL A 1 189 ? -17.661 1.063 11.366 1.00 87.44 189 VAL A N 1
ATOM 1515 C CA . VAL A 1 189 ? -16.343 0.746 10.787 1.00 87.44 189 VAL A CA 1
ATOM 1516 C C . VAL A 1 189 ? -15.841 -0.595 11.338 1.00 87.44 189 VAL A C 1
ATOM 1518 O O . VAL A 1 189 ? -15.782 -0.803 12.551 1.00 87.44 189 VAL A O 1
ATOM 1521 N N . ARG A 1 190 ? -15.504 -1.532 10.447 1.00 86.31 190 ARG A N 1
ATOM 1522 C CA . ARG A 1 190 ? -15.092 -2.911 10.774 1.00 86.31 190 ARG A CA 1
ATOM 1523 C C . ARG A 1 190 ? -13.612 -3.187 10.540 1.00 86.31 190 ARG A C 1
ATOM 1525 O O . ARG A 1 190 ? -13.089 -4.155 11.086 1.00 86.31 190 ARG A O 1
ATOM 1532 N N . GLY A 1 191 ? -12.929 -2.333 9.786 1.00 81.38 191 GLY A N 1
ATOM 1533 C CA . GLY A 1 191 ? -11.493 -2.430 9.580 1.00 81.38 191 GLY A CA 1
ATOM 1534 C C . GLY A 1 191 ? -10.895 -1.169 8.973 1.00 81.38 191 GLY A C 1
ATOM 1535 O O . GLY A 1 191 ? -11.600 -0.284 8.492 1.00 81.38 191 GLY A O 1
ATOM 1536 N N . TYR A 1 192 ? -9.573 -1.126 9.026 1.00 85.12 192 TYR A N 1
ATOM 1537 C CA . TYR A 1 192 ? -8.711 -0.062 8.536 1.00 85.12 192 TYR A CA 1
ATOM 1538 C C . TYR A 1 192 ? -7.484 -0.736 7.919 1.00 85.12 192 TYR A C 1
ATOM 1540 O O . TYR A 1 192 ? -6.983 -1.716 8.493 1.00 85.12 192 TYR A O 1
ATOM 1548 N N . PHE A 1 193 ? -7.045 -0.238 6.767 1.00 85.25 193 PHE A N 1
ATOM 1549 C CA . PHE A 1 193 ? -5.937 -0.768 5.984 1.00 85.25 193 PHE A CA 1
ATOM 1550 C C . PHE A 1 193 ? -4.900 0.328 5.716 1.00 85.25 193 PHE A C 1
ATOM 1552 O O . PHE A 1 193 ? -5.228 1.360 5.132 1.00 85.25 193 PHE A O 1
ATOM 1559 N N . VAL A 1 194 ? -3.652 0.094 6.130 1.00 88.88 194 VAL A N 1
ATOM 1560 C CA . VAL A 1 194 ? -2.539 1.020 5.866 1.00 88.88 194 VAL A CA 1
ATOM 1561 C C . VAL A 1 194 ? -2.154 0.968 4.389 1.00 88.88 194 VAL A C 1
ATOM 1563 O O . VAL A 1 194 ? -1.986 -0.119 3.828 1.00 88.88 194 VAL A O 1
ATOM 1566 N N . TRP A 1 195 ? -1.978 2.146 3.788 1.00 86.69 195 TRP A N 1
ATOM 1567 C CA . TRP A 1 195 ? -1.231 2.333 2.547 1.00 86.69 195 TRP A CA 1
ATOM 1568 C C . TRP A 1 195 ? 0.198 2.783 2.904 1.00 86.69 195 TRP A C 1
ATOM 1570 O O . TRP A 1 195 ? 0.376 3.908 3.365 1.00 86.69 195 TRP A O 1
ATOM 1580 N N . SER A 1 196 ? 1.229 1.944 2.801 1.00 90.62 196 SER A N 1
ATOM 1581 C CA . SER A 1 196 ? 1.282 0.548 2.318 1.00 90.62 196 SER A CA 1
ATOM 1582 C C . SER A 1 196 ? 2.186 -0.331 3.204 1.00 90.62 196 SER A C 1
ATOM 1584 O O . SER A 1 196 ? 2.839 0.153 4.128 1.00 90.62 196 SER A O 1
ATOM 1586 N N . LEU A 1 197 ? 2.246 -1.647 2.949 1.00 91.00 197 LEU A N 1
ATOM 1587 C CA . LEU A 1 197 ? 3.207 -2.535 3.637 1.00 91.00 197 LEU A CA 1
ATOM 1588 C C . LEU A 1 197 ? 4.663 -2.192 3.270 1.00 91.00 197 LEU A C 1
ATOM 1590 O O . LEU A 1 197 ? 5.511 -2.101 4.160 1.00 91.00 197 LEU A O 1
ATOM 1594 N N . LEU A 1 198 ? 4.914 -2.016 1.970 1.00 95.25 198 LEU A N 1
ATOM 1595 C CA . LEU A 1 198 ? 6.214 -1.785 1.338 1.00 95.25 198 LEU A CA 1
ATOM 1596 C C . LEU A 1 198 ? 6.182 -0.488 0.524 1.00 95.25 198 LEU A C 1
ATOM 1598 O O . LEU A 1 198 ? 5.116 -0.089 0.039 1.00 95.25 198 LEU A O 1
ATOM 1602 N N . ASP A 1 199 ? 7.336 0.157 0.357 1.00 95.38 199 ASP A N 1
ATOM 1603 C CA . ASP A 1 199 ? 7.535 1.145 -0.706 1.00 95.38 199 ASP A CA 1
ATOM 1604 C C . ASP A 1 199 ? 7.378 0.467 -2.075 1.00 95.38 199 ASP A C 1
ATOM 1606 O O . ASP A 1 199 ? 7.860 -0.641 -2.276 1.00 95.38 199 ASP A O 1
ATOM 1610 N N . ASN A 1 200 ? 6.692 1.134 -3.000 1.00 91.62 200 ASN A N 1
ATOM 1611 C CA . ASN A 1 200 ? 6.228 0.574 -4.268 1.00 91.62 200 ASN A CA 1
ATOM 1612 C C . ASN A 1 200 ? 6.198 1.670 -5.355 1.00 91.62 200 ASN A C 1
ATOM 1614 O O . ASN A 1 200 ? 6.503 2.826 -5.061 1.00 91.62 200 ASN A O 1
ATOM 1618 N N . PHE A 1 201 ? 5.868 1.309 -6.597 1.00 90.00 201 PHE A N 1
ATOM 1619 C CA . PHE A 1 201 ? 5.813 2.237 -7.734 1.00 90.00 201 PHE A CA 1
ATOM 1620 C C . PHE A 1 201 ? 4.527 3.094 -7.698 1.00 90.00 201 PHE A C 1
ATOM 1622 O O . PHE A 1 201 ? 3.448 2.641 -8.083 1.00 90.00 201 PHE A O 1
ATOM 1629 N N . GLU A 1 202 ? 4.625 4.346 -7.243 1.00 90.12 202 GLU A N 1
ATOM 1630 C CA . GLU A 1 202 ? 3.489 5.249 -6.984 1.00 90.12 202 GLU A CA 1
ATOM 1631 C C . GLU A 1 202 ? 3.060 6.009 -8.260 1.00 90.12 202 GLU A C 1
ATOM 1633 O O . GLU A 1 202 ? 3.203 7.229 -8.402 1.00 90.12 202 GLU A O 1
ATOM 1638 N N . TRP A 1 203 ? 2.529 5.248 -9.222 1.00 88.06 203 TRP A N 1
ATOM 1639 C CA . TRP A 1 203 ? 1.993 5.721 -10.504 1.00 88.06 203 TRP A CA 1
ATOM 1640 C C . TRP A 1 203 ? 2.952 6.657 -11.269 1.00 88.06 203 TRP A C 1
ATOM 1642 O O . TRP A 1 203 ? 3.998 6.229 -11.742 1.00 88.06 203 TRP A O 1
ATOM 1652 N N . LEU A 1 204 ? 2.582 7.934 -11.435 1.00 89.19 204 LEU A N 1
ATOM 1653 C CA . LEU A 1 204 ? 3.346 8.930 -12.189 1.00 89.19 204 LEU A CA 1
ATOM 1654 C C . LEU A 1 204 ? 4.631 9.352 -11.467 1.00 89.19 204 LEU A C 1
ATOM 1656 O O . LEU A 1 204 ? 5.555 9.811 -12.124 1.00 89.19 204 LEU A O 1
ATOM 1660 N N . TYR A 1 205 ? 4.711 9.172 -10.145 1.00 87.19 205 TYR A N 1
ATOM 1661 C CA . TYR A 1 205 ? 5.884 9.539 -9.348 1.00 87.19 205 TYR A CA 1
ATOM 1662 C C . TYR A 1 205 ? 6.981 8.464 -9.338 1.00 87.19 205 TYR A C 1
ATOM 1664 O O . TYR A 1 205 ? 8.036 8.683 -8.739 1.00 87.19 205 TYR A O 1
ATOM 1672 N N . GLY A 1 206 ? 6.736 7.309 -9.969 1.00 90.50 206 GLY A N 1
ATOM 1673 C CA . GLY A 1 206 ? 7.673 6.190 -10.003 1.00 90.50 206 GLY A CA 1
ATOM 1674 C C . GLY A 1 206 ? 8.074 5.741 -8.598 1.00 90.50 206 GLY A C 1
ATOM 1675 O O . GLY A 1 206 ? 7.219 5.464 -7.757 1.00 90.50 206 GLY A O 1
ATOM 1676 N N . TYR A 1 207 ? 9.376 5.710 -8.327 1.00 91.75 207 TYR A N 1
ATOM 1677 C CA . TYR A 1 207 ? 9.949 5.329 -7.032 1.00 91.75 207 TYR A CA 1
ATOM 1678 C C . TYR A 1 207 ? 10.382 6.534 -6.169 1.00 91.75 207 TYR A C 1
ATOM 1680 O O . TYR A 1 207 ? 10.938 6.352 -5.080 1.00 91.75 207 TYR A O 1
ATOM 1688 N N . ALA A 1 208 ? 10.129 7.769 -6.628 1.00 88.69 208 ALA A N 1
ATOM 1689 C CA . ALA A 1 208 ? 10.500 9.008 -5.932 1.00 88.69 208 ALA A CA 1
ATOM 1690 C C . ALA A 1 208 ? 9.568 9.381 -4.758 1.00 88.69 208 ALA A C 1
ATOM 1692 O O . ALA A 1 208 ? 9.881 10.285 -3.975 1.00 88.69 208 ALA A O 1
ATOM 1693 N N . VAL A 1 209 ? 8.427 8.694 -4.623 1.00 89.75 209 VAL A N 1
ATOM 1694 C CA . VAL A 1 209 ? 7.473 8.840 -3.515 1.00 89.75 209 VAL A CA 1
ATOM 1695 C C . VAL A 1 209 ? 7.275 7.490 -2.831 1.00 89.75 209 VAL A C 1
ATOM 1697 O O . VAL A 1 209 ? 7.103 6.463 -3.477 1.00 89.75 209 VAL A O 1
ATOM 1700 N N . ARG A 1 210 ? 7.314 7.492 -1.498 1.00 94.06 210 ARG A N 1
ATOM 1701 C CA . ARG A 1 210 ? 7.396 6.288 -0.663 1.00 94.06 210 ARG A CA 1
ATOM 1702 C C . ARG A 1 210 ? 6.276 6.266 0.370 1.00 94.06 210 ARG A C 1
ATOM 1704 O O . ARG A 1 210 ? 6.190 7.179 1.188 1.00 94.06 210 ARG A O 1
ATOM 1711 N N . TYR A 1 211 ? 5.425 5.242 0.351 1.00 93.75 211 TYR A N 1
ATOM 1712 C CA . TYR A 1 211 ? 4.278 5.086 1.267 1.00 93.75 211 TYR A CA 1
ATOM 1713 C C . TYR A 1 211 ? 4.432 3.948 2.289 1.00 93.75 211 TYR A C 1
ATOM 1715 O O . TYR A 1 211 ? 3.660 3.881 3.248 1.00 93.75 211 TYR A O 1
ATOM 1723 N N . GLY A 1 212 ? 5.424 3.072 2.123 1.00 95.12 212 GLY A N 1
ATOM 1724 C CA . GLY A 1 212 ? 5.551 1.836 2.884 1.00 95.12 212 GLY A CA 1
ATOM 1725 C C . GLY A 1 212 ? 5.908 2.026 4.349 1.00 95.12 212 GLY A C 1
ATOM 1726 O O . GLY A 1 212 ? 6.679 2.923 4.696 1.00 95.12 212 GLY A O 1
ATOM 1727 N N . LEU A 1 213 ? 5.417 1.109 5.186 1.00 95.88 213 LEU A N 1
ATOM 1728 C CA . LEU A 1 213 ? 5.951 0.849 6.527 1.00 95.88 213 LEU A CA 1
ATOM 1729 C C . LEU A 1 213 ? 7.372 0.256 6.467 1.00 95.88 213 LEU A C 1
ATOM 1731 O O . LEU A 1 213 ? 8.184 0.517 7.350 1.00 95.88 213 LEU A O 1
ATOM 1735 N N . HIS A 1 214 ? 7.697 -0.508 5.421 1.00 96.50 214 HIS A N 1
ATOM 1736 C CA . HIS A 1 214 ? 9.066 -0.929 5.119 1.00 96.50 214 HIS A CA 1
ATOM 1737 C C . HIS A 1 214 ? 9.618 -0.117 3.949 1.00 96.50 214 HIS A C 1
ATOM 1739 O O . HIS A 1 214 ? 8.925 0.131 2.959 1.00 96.50 214 HIS A O 1
ATOM 1745 N N . TYR A 1 215 ? 10.877 0.286 4.071 1.00 96.81 215 TYR A N 1
ATOM 1746 C CA . TYR A 1 215 ? 11.685 0.756 2.961 1.00 96.81 215 TYR A CA 1
ATOM 1747 C C . TYR A 1 215 ? 12.017 -0.427 2.055 1.00 96.81 215 TYR A C 1
ATOM 1749 O O . TYR A 1 215 ? 12.353 -1.503 2.550 1.00 96.81 215 TYR A O 1
ATOM 1757 N N . VAL A 1 216 ? 11.940 -0.211 0.744 1.00 96.12 216 VAL A N 1
ATOM 1758 C CA . VAL A 1 216 ? 12.464 -1.143 -0.259 1.00 96.12 216 VAL A CA 1
ATOM 1759 C C . VAL A 1 216 ? 13.641 -0.481 -0.959 1.00 96.12 216 VAL A C 1
ATOM 1761 O O . VAL A 1 216 ? 13.508 0.618 -1.517 1.00 96.12 216 VAL A O 1
ATOM 1764 N N . ASN A 1 217 ? 14.785 -1.161 -0.935 1.00 94.31 217 ASN A N 1
ATOM 1765 C CA . ASN A 1 217 ? 15.890 -0.873 -1.834 1.00 94.31 217 ASN A CA 1
ATOM 1766 C C . ASN A 1 217 ? 15.576 -1.513 -3.194 1.00 94.31 217 ASN A C 1
ATOM 1768 O O . ASN A 1 217 ? 15.629 -2.731 -3.321 1.00 94.31 217 ASN A O 1
ATOM 1772 N N . PHE A 1 218 ? 15.251 -0.716 -4.211 1.00 92.19 218 PHE A N 1
ATOM 1773 C CA . PHE A 1 218 ? 14.863 -1.246 -5.526 1.00 92.19 218 PHE A CA 1
ATOM 1774 C C . PHE A 1 218 ? 16.042 -1.807 -6.350 1.00 92.19 218 PHE A C 1
ATOM 1776 O O . PHE A 1 218 ? 15.806 -2.445 -7.370 1.00 92.19 218 PHE A O 1
ATOM 1783 N N . GLU A 1 219 ? 17.295 -1.637 -5.904 1.00 91.69 219 GLU A N 1
ATOM 1784 C CA . GLU A 1 219 ? 18.472 -2.277 -6.517 1.00 91.69 219 GLU A CA 1
ATOM 1785 C C . GLU A 1 219 ? 18.750 -3.675 -5.935 1.00 91.69 219 GLU A C 1
ATOM 1787 O O . GLU A 1 219 ? 19.105 -4.592 -6.673 1.00 91.69 219 GLU A O 1
ATOM 1792 N N . THR A 1 220 ? 18.593 -3.854 -4.615 1.00 95.12 220 THR A N 1
ATOM 1793 C CA . THR A 1 220 ? 18.877 -5.132 -3.919 1.00 95.12 220 THR A CA 1
ATOM 1794 C C . THR A 1 220 ? 17.630 -5.945 -3.570 1.00 95.12 220 THR A C 1
ATOM 1796 O O . THR A 1 220 ? 17.753 -7.092 -3.147 1.00 95.12 220 THR A O 1
ATOM 1799 N N . LEU A 1 221 ? 16.442 -5.351 -3.721 1.00 94.00 221 LEU A N 1
ATOM 1800 C CA . LEU A 1 221 ? 15.131 -5.831 -3.262 1.00 94.00 221 LEU A CA 1
ATOM 1801 C C . LEU A 1 221 ? 15.001 -6.037 -1.741 1.00 94.00 221 LEU A C 1
ATOM 1803 O O . LEU A 1 221 ? 13.997 -6.583 -1.280 1.00 94.00 221 LEU A O 1
ATOM 1807 N 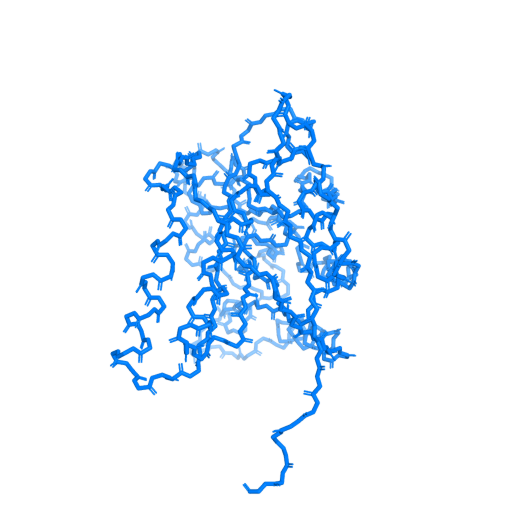N . GLU A 1 222 ? 15.963 -5.558 -0.949 1.00 95.44 222 GLU A N 1
ATOM 1808 C CA . GLU A 1 222 ? 15.955 -5.658 0.513 1.00 95.44 222 GLU A CA 1
ATOM 1809 C C . GLU A 1 222 ? 14.812 -4.841 1.142 1.00 95.44 222 GLU A C 1
ATOM 1811 O O . GLU A 1 222 ? 14.611 -3.668 0.805 1.00 95.44 222 GLU A O 1
ATOM 1816 N N . ARG A 1 223 ? 14.088 -5.455 2.093 1.00 96.44 223 ARG A N 1
ATOM 1817 C CA . ARG A 1 223 ? 13.054 -4.806 2.911 1.00 96.44 223 ARG A CA 1
ATOM 1818 C C . ARG A 1 223 ? 13.613 -4.394 4.277 1.00 96.44 223 ARG A C 1
ATOM 1820 O O . ARG A 1 223 ? 13.885 -5.243 5.121 1.00 96.44 223 ARG A O 1
ATOM 1827 N N . THR A 1 224 ? 13.695 -3.093 4.549 1.00 96.31 224 THR A N 1
ATOM 1828 C CA . THR A 1 224 ? 14.104 -2.559 5.864 1.00 96.31 224 THR A CA 1
ATOM 1829 C C . THR A 1 224 ? 12.889 -1.981 6.603 1.00 96.31 224 THR A C 1
ATOM 1831 O O . THR A 1 224 ? 12.218 -1.108 6.050 1.00 96.31 224 THR A O 1
ATOM 1834 N N . PRO A 1 225 ? 12.556 -2.399 7.840 1.00 96.50 225 PRO A N 1
ATOM 1835 C CA . PRO A 1 225 ? 11.464 -1.781 8.594 1.00 96.50 225 PRO A CA 1
ATOM 1836 C C . PRO A 1 225 ? 11.792 -0.320 8.931 1.00 96.50 225 PRO A C 1
ATOM 1838 O O . PRO A 1 225 ? 12.890 -0.017 9.397 1.00 96.50 225 PRO A O 1
ATOM 1841 N N . LYS A 1 226 ? 10.834 0.588 8.715 1.00 96.88 226 LYS A N 1
ATOM 1842 C CA . LYS A 1 226 ? 10.918 1.978 9.187 1.00 96.88 226 LYS A CA 1
ATOM 1843 C C . LYS A 1 226 ? 10.418 2.069 10.633 1.00 96.88 226 LYS A C 1
ATOM 1845 O O . LYS A 1 226 ? 9.749 1.161 11.131 1.00 96.88 226 LYS A O 1
ATOM 1850 N N . LEU A 1 227 ? 10.675 3.188 11.303 1.00 94.62 227 LEU A N 1
ATOM 1851 C CA . LEU A 1 227 ? 10.224 3.454 12.671 1.00 94.62 227 LEU A CA 1
ATOM 1852 C C . LEU A 1 227 ? 8.692 3.330 12.806 1.00 94.62 227 LEU A C 1
ATOM 1854 O O . LEU A 1 227 ? 8.191 2.858 13.829 1.00 94.62 227 LEU A O 1
ATOM 1858 N N . SER A 1 228 ? 7.942 3.672 11.755 1.00 94.19 228 SER A N 1
ATOM 1859 C CA . SER A 1 228 ? 6.495 3.468 11.667 1.00 94.19 228 SER A CA 1
ATOM 1860 C C . SER A 1 228 ? 6.063 2.001 11.621 1.00 94.19 228 SER A C 1
ATOM 1862 O O . SER A 1 228 ? 4.989 1.699 12.138 1.00 94.19 228 SER A O 1
ATOM 1864 N N . ALA A 1 229 ? 6.868 1.076 11.081 1.00 94.94 229 ALA A N 1
ATOM 1865 C CA . ALA A 1 229 ? 6.576 -0.359 11.130 1.00 94.94 229 ALA A CA 1
ATOM 1866 C C . ALA A 1 229 ? 6.601 -0.866 12.574 1.00 94.94 229 ALA A C 1
ATOM 1868 O O . ALA A 1 229 ? 5.639 -1.493 13.024 1.00 94.94 229 ALA A O 1
ATOM 1869 N N . ASP A 1 230 ? 7.658 -0.543 13.324 1.00 92.06 230 ASP A N 1
ATOM 1870 C CA . ASP A 1 230 ? 7.763 -0.924 14.734 1.00 92.06 230 ASP A CA 1
ATOM 1871 C C . ASP A 1 230 ? 6.739 -0.190 15.605 1.00 92.06 230 ASP A C 1
ATOM 1873 O O . ASP A 1 230 ? 6.114 -0.820 16.461 1.00 92.06 230 ASP A O 1
ATOM 1877 N N . TRP A 1 231 ? 6.473 1.098 15.359 1.00 90.00 231 TRP A N 1
ATOM 1878 C CA . TRP 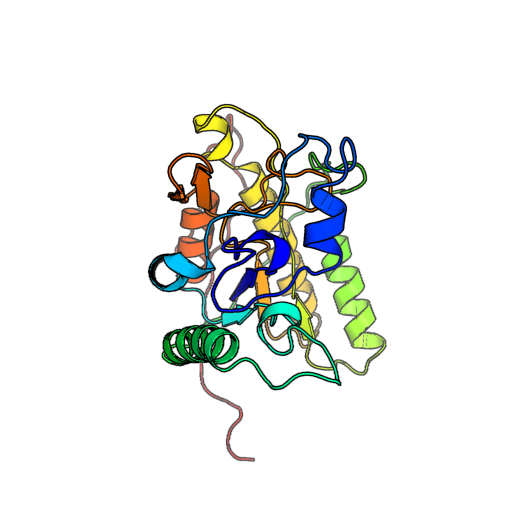A 1 231 ? 5.380 1.807 16.028 1.00 90.00 231 TRP A CA 1
ATOM 1879 C C . TRP A 1 231 ? 4.021 1.148 15.748 1.00 90.00 231 TRP A C 1
ATOM 1881 O O . TRP A 1 231 ? 3.255 0.900 16.680 1.00 90.00 231 TRP A O 1
ATOM 1891 N N . TYR A 1 232 ? 3.722 0.802 14.491 1.00 88.88 232 TYR A N 1
ATOM 1892 C CA . TYR A 1 232 ? 2.440 0.207 14.108 1.00 88.88 232 TYR A CA 1
ATOM 1893 C C . TYR A 1 232 ? 2.274 -1.207 14.678 1.00 88.88 232 TYR A C 1
ATOM 1895 O O . TYR A 1 232 ? 1.210 -1.549 15.191 1.00 88.88 232 TYR A O 1
ATOM 1903 N N . LYS A 1 233 ? 3.347 -2.000 14.691 1.00 88.81 233 LYS A N 1
ATOM 1904 C CA . LYS A 1 233 ? 3.435 -3.304 15.364 1.00 88.81 233 LYS A CA 1
ATOM 1905 C C . LYS A 1 233 ? 3.205 -3.194 16.870 1.00 88.81 233 LYS A C 1
ATOM 1907 O O . LYS A 1 233 ? 2.392 -3.933 17.426 1.00 88.81 233 LYS A O 1
ATOM 1912 N N . GLN A 1 234 ? 3.859 -2.245 17.542 1.00 83.38 234 GLN A N 1
ATOM 1913 C CA . GLN A 1 234 ? 3.614 -1.986 18.962 1.00 83.38 234 GLN A CA 1
ATOM 1914 C C . GLN A 1 234 ? 2.174 -1.511 19.207 1.00 83.38 234 GLN A C 1
ATOM 1916 O O . GLN A 1 234 ? 1.553 -1.931 20.182 1.00 83.38 234 GLN A O 1
ATOM 1921 N N . PHE A 1 235 ? 1.614 -0.684 18.322 1.00 80.69 235 PHE A N 1
ATOM 1922 C CA . PHE A 1 235 ? 0.227 -0.229 18.390 1.00 80.69 235 PHE A CA 1
ATOM 1923 C C . PHE A 1 235 ? -0.748 -1.405 18.255 1.00 80.69 235 PHE A C 1
ATOM 1925 O O . PHE A 1 235 ? -1.608 -1.559 19.116 1.00 80.69 235 PHE A O 1
ATOM 1932 N N . LEU A 1 236 ? -0.575 -2.293 17.270 1.00 80.50 236 LEU A N 1
ATOM 1933 C CA . LEU A 1 236 ? -1.373 -3.519 17.108 1.00 80.50 236 LEU A CA 1
ATOM 1934 C C . LEU A 1 236 ? -1.232 -4.490 18.293 1.00 80.50 236 LEU A C 1
ATOM 1936 O O . LEU A 1 236 ? -2.207 -5.137 18.676 1.00 80.50 236 LEU A O 1
ATOM 1940 N N . ALA A 1 237 ? -0.051 -4.560 18.913 1.00 77.12 237 ALA A N 1
ATOM 1941 C CA . ALA A 1 237 ? 0.189 -5.340 20.128 1.00 77.12 237 ALA A CA 1
ATOM 1942 C C . ALA A 1 237 ? -0.393 -4.703 21.409 1.00 77.12 237 ALA A C 1
ATOM 1944 O O . ALA A 1 237 ? -0.437 -5.358 22.451 1.00 77.12 237 ALA A O 1
ATOM 1945 N N . GLY A 1 238 ? -0.828 -3.439 21.355 1.00 69.50 238 GLY A N 1
ATOM 1946 C CA . GLY A 1 238 ? -1.300 -2.675 22.515 1.00 69.50 238 GLY A CA 1
ATOM 1947 C C . GLY A 1 238 ? -0.207 -2.040 23.380 1.00 69.50 238 GLY A C 1
ATOM 1948 O O . GLY A 1 238 ? -0.504 -1.506 24.448 1.00 69.50 238 GLY A O 1
ATOM 1949 N N . ASN A 1 239 ? 1.040 -2.081 22.912 1.00 60.66 239 ASN A N 1
ATOM 1950 C CA . ASN A 1 239 ? 2.255 -1.786 23.670 1.00 60.66 239 ASN A CA 1
ATOM 1951 C C . ASN A 1 239 ? 2.978 -0.493 23.251 1.00 60.66 239 ASN A C 1
ATOM 1953 O O . ASN A 1 239 ? 4.011 -0.200 23.846 1.00 60.66 239 ASN A O 1
ATOM 1957 N N . ALA A 1 240 ? 2.488 0.251 22.249 1.00 57.22 240 ALA A N 1
ATOM 1958 C CA . ALA A 1 240 ? 3.144 1.473 21.761 1.00 57.22 240 ALA A CA 1
ATOM 1959 C C . ALA A 1 240 ? 3.427 2.458 22.904 1.00 57.22 240 ALA A C 1
ATOM 1961 O O . ALA A 1 240 ? 2.535 2.806 23.678 1.00 57.22 240 ALA A O 1
ATOM 1962 N N . THR A 1 241 ? 4.692 2.852 23.046 1.00 44.56 241 THR A N 1
ATOM 1963 C CA . THR A 1 241 ? 5.156 3.633 24.194 1.00 44.56 241 THR A CA 1
ATOM 1964 C C . THR A 1 241 ? 5.148 5.135 23.940 1.00 44.56 241 THR A C 1
ATOM 1966 O O . THR A 1 241 ? 5.436 5.636 22.858 1.00 44.56 241 THR A O 1
ATOM 1969 N N . ASP A 1 242 ? 4.838 5.849 25.016 1.00 46.50 242 ASP A N 1
ATOM 1970 C CA . ASP A 1 242 ? 4.452 7.260 25.124 1.00 46.50 242 ASP A CA 1
ATOM 1971 C C . ASP A 1 242 ? 5.555 8.283 24.757 1.00 46.50 242 ASP A C 1
ATOM 1973 O O . ASP A 1 242 ? 5.469 9.451 25.135 1.00 46.50 242 ASP A O 1
ATOM 1977 N N . LYS A 1 243 ? 6.639 7.851 24.100 1.00 41.28 243 LYS A N 1
ATOM 1978 C CA . LYS A 1 243 ? 7.855 8.642 23.876 1.00 41.28 243 LYS A CA 1
ATOM 1979 C C . LYS A 1 243 ? 8.499 8.370 22.516 1.00 41.28 243 LYS A C 1
ATOM 1981 O O . LYS A 1 243 ? 9.370 7.514 22.387 1.00 41.28 243 LYS A O 1
ATOM 1986 N N . LEU A 1 244 ? 8.152 9.204 21.542 1.00 46.00 244 LEU A N 1
ATOM 1987 C CA . LEU A 1 244 ? 8.988 9.481 20.374 1.00 46.00 244 LEU A CA 1
ATOM 1988 C C . LEU A 1 244 ? 9.562 10.893 20.540 1.00 46.00 244 LEU A C 1
ATOM 1990 O O . LEU A 1 244 ? 8.843 11.880 20.389 1.00 46.00 244 LEU A O 1
ATOM 1994 N N . GLU A 1 245 ? 10.842 11.003 20.910 1.00 42.16 245 GLU A N 1
ATOM 1995 C CA . GLU A 1 245 ? 11.495 12.288 21.218 1.00 42.16 245 GLU A CA 1
ATOM 1996 C C . GLU A 1 245 ? 11.947 13.022 19.938 1.00 42.16 245 GLU A C 1
ATOM 1998 O O . GLU A 1 245 ? 13.129 13.225 19.660 1.00 42.16 245 GLU A O 1
ATOM 2003 N N . LYS A 1 246 ? 10.968 13.466 19.141 1.00 41.03 246 LYS A N 1
ATOM 2004 C CA . LYS A 1 246 ? 11.174 14.239 17.909 1.00 41.03 246 LYS A CA 1
ATOM 2005 C C . LYS A 1 246 ? 11.556 15.686 18.246 1.00 41.03 246 LYS A C 1
ATOM 2007 O O . LYS A 1 246 ? 10.701 16.509 18.574 1.00 41.03 246 LYS A O 1
ATOM 2012 N N . ARG A 1 247 ? 12.851 16.017 18.146 1.00 40.41 247 ARG A N 1
ATOM 2013 C CA . ARG A 1 247 ? 13.399 17.396 18.235 1.00 40.41 247 ARG A CA 1
ATOM 2014 C C . ARG A 1 247 ? 12.884 18.200 19.450 1.00 40.41 247 ARG A C 1
ATOM 2016 O O . ARG A 1 247 ? 12.510 19.364 19.322 1.00 40.41 247 ARG A O 1
ATOM 2023 N N . GLY A 1 248 ? 12.848 17.574 20.629 1.00 35.59 248 GLY A N 1
ATOM 2024 C CA . GLY A 1 248 ? 12.458 18.233 21.884 1.00 35.59 248 GLY A CA 1
ATOM 2025 C C . GLY A 1 248 ? 10.954 18.484 22.066 1.00 35.59 248 GLY A C 1
ATOM 2026 O O . GLY A 1 248 ? 10.578 19.260 22.942 1.00 35.59 248 GLY A O 1
ATOM 2027 N N . ARG A 1 249 ? 10.085 17.844 21.270 1.00 37.69 249 ARG A N 1
ATOM 2028 C CA . ARG A 1 249 ? 8.629 17.828 21.485 1.00 37.69 249 ARG A CA 1
ATOM 2029 C C . ARG A 1 249 ? 8.150 16.410 21.788 1.00 37.69 249 ARG A C 1
ATOM 2031 O O . ARG A 1 249 ? 8.528 15.468 21.099 1.00 37.69 249 ARG A O 1
ATOM 2038 N N . SER A 1 250 ? 7.291 16.272 22.793 1.00 35.84 250 SER A N 1
ATOM 2039 C CA . SER A 1 250 ? 6.553 15.037 23.066 1.00 35.84 250 SER A CA 1
ATOM 2040 C C . SER A 1 250 ? 5.355 14.922 22.123 1.00 35.84 250 SER A C 1
ATOM 2042 O O . SER A 1 250 ? 4.455 15.765 22.179 1.00 35.84 250 SER A O 1
ATOM 2044 N N . LEU A 1 251 ? 5.326 13.885 21.286 1.00 37.22 251 LEU A N 1
ATOM 2045 C CA . LEU A 1 251 ? 4.129 13.520 20.525 1.00 37.22 251 LEU A CA 1
ATOM 2046 C C . LEU A 1 251 ? 3.080 12.831 21.431 1.00 37.22 251 LEU A C 1
ATOM 2048 O O . LEU A 1 251 ? 3.461 12.220 22.433 1.00 37.22 251 LEU A O 1
ATOM 2052 N N . PRO A 1 252 ? 1.773 12.917 21.108 1.00 39.22 252 PRO A N 1
ATOM 2053 C CA . PRO A 1 252 ? 0.708 12.228 21.843 1.00 39.22 252 PRO A CA 1
ATOM 2054 C C . PRO A 1 252 ? 0.839 10.695 21.853 1.00 39.22 252 PRO A C 1
ATOM 2056 O O . PRO A 1 252 ? 1.563 10.098 21.057 1.00 39.22 252 PRO A O 1
ATOM 2059 N N . VAL A 1 253 ? 0.104 10.047 22.759 1.00 44.84 253 VAL A N 1
ATOM 2060 C CA . VAL A 1 253 ? 0.211 8.612 23.082 1.00 44.84 253 VAL A CA 1
ATOM 2061 C C . VAL A 1 253 ? -0.903 7.797 22.418 1.00 44.84 253 VAL A C 1
ATOM 2063 O O . VAL A 1 253 ? -2.049 8.236 22.407 1.00 44.84 253 VAL A O 1
ATOM 2066 N N . LEU A 1 254 ? -0.614 6.573 21.950 1.00 45.59 254 LEU A N 1
ATOM 2067 C CA . LEU A 1 254 ? -1.644 5.557 21.671 1.00 45.59 254 LEU A CA 1
ATOM 2068 C C . LEU A 1 254 ? -1.288 4.234 22.353 1.00 45.59 254 LEU A C 1
ATOM 2070 O O . LEU A 1 254 ? -0.155 3.776 22.251 1.00 45.59 254 LEU A O 1
ATOM 2074 N N . ARG A 1 255 ? -2.279 3.570 22.960 1.00 41.88 255 ARG A N 1
ATOM 2075 C CA . ARG A 1 255 ? -2.195 2.173 23.423 1.00 41.88 255 ARG A CA 1
ATOM 2076 C C . ARG A 1 255 ? -3.519 1.461 23.135 1.00 41.88 255 ARG A C 1
ATOM 2078 O O . ARG A 1 255 ? -4.583 2.002 23.420 1.00 41.88 255 ARG A O 1
ATOM 2085 N N . GLN A 1 256 ? -3.452 0.259 22.565 1.00 49.94 256 GLN A N 1
ATOM 2086 C CA . GLN A 1 256 ? -4.591 -0.438 21.946 1.00 49.94 256 GLN A CA 1
ATOM 2087 C C . GLN A 1 256 ? -5.031 -1.678 22.755 1.00 49.94 256 GLN A C 1
ATOM 2089 O O . GLN A 1 256 ? -4.182 -2.408 23.261 1.00 49.94 256 GLN A O 1
ATOM 2094 N N . ARG A 1 257 ? -6.334 -1.993 22.860 1.00 44.38 257 ARG A N 1
ATOM 2095 C CA . ARG A 1 257 ? -6.797 -3.297 23.388 1.00 44.38 257 ARG A CA 1
ATOM 2096 C C . ARG A 1 257 ? -8.251 -3.689 23.103 1.00 44.38 257 ARG A C 1
ATOM 2098 O O . ARG A 1 257 ? -9.175 -2.990 23.501 1.00 44.38 257 ARG A O 1
ATOM 2105 N N . PHE A 1 258 ? -8.462 -4.884 22.541 1.00 38.38 258 PHE A N 1
ATOM 2106 C CA . PHE A 1 258 ? -9.648 -5.740 22.725 1.00 38.38 258 PHE A CA 1
ATOM 2107 C C . PHE A 1 258 ? -9.587 -7.006 21.850 1.00 38.38 258 PHE A C 1
ATOM 2109 O O . PHE A 1 258 ? -9.131 -6.968 20.712 1.00 38.38 258 PHE A O 1
ATOM 2116 N N . LEU A 1 259 ? -10.263 -8.071 22.285 1.00 39.56 259 LEU A N 1
ATOM 2117 C CA . LEU A 1 259 ? -11.334 -8.679 21.481 1.00 39.56 259 LEU A CA 1
ATOM 2118 C C . LEU A 1 259 ? -12.292 -9.443 22.408 1.00 39.56 259 LEU A C 1
ATOM 2120 O O . LEU A 1 259 ? -12.185 -9.351 23.627 1.00 39.56 259 LEU A O 1
ATOM 2124 N N . GLY A 1 260 ? -13.238 -10.179 21.830 1.00 27.55 260 GLY A N 1
ATOM 2125 C CA . GLY A 1 260 ? -14.172 -11.028 22.559 1.00 27.55 260 GLY A CA 1
ATOM 2126 C C . GLY A 1 260 ? -15.431 -11.329 21.753 1.00 27.55 260 GLY A C 1
ATOM 2127 O O . GLY A 1 260 ? -15.892 -10.488 20.980 1.00 27.55 260 GLY A O 1
ATOM 2128 N N . ARG A 1 261 ? -15.937 -12.550 21.952 1.00 34.12 261 ARG A N 1
ATOM 2129 C CA . ARG A 1 261 ? -17.183 -13.131 21.420 1.00 34.12 261 ARG A CA 1
ATOM 2130 C C . ARG A 1 261 ? -18.410 -12.256 21.719 1.00 34.12 261 ARG A C 1
ATOM 2132 O O . ARG A 1 261 ? -18.413 -11.559 22.727 1.00 34.12 261 ARG A O 1
ATOM 2139 N N . GLY A 1 262 ? -19.460 -12.365 20.897 1.00 28.55 262 GLY A N 1
ATOM 2140 C CA . GLY A 1 262 ? -20.756 -11.742 21.214 1.00 28.55 262 GLY A CA 1
ATOM 2141 C C . GLY A 1 262 ? -21.761 -11.527 20.074 1.00 28.55 262 GLY A C 1
ATOM 2142 O O . GLY A 1 262 ? -22.577 -10.635 20.223 1.00 28.55 262 GLY A O 1
ATOM 2143 N N . PHE A 1 263 ? -21.700 -12.264 18.954 1.00 25.14 263 PHE A N 1
ATOM 2144 C CA . PHE A 1 263 ? -22.746 -12.263 17.905 1.00 25.14 263 PHE A CA 1
ATOM 2145 C C . PHE A 1 263 ? -22.696 -13.555 17.058 1.00 25.14 263 PHE A C 1
ATOM 2147 O O . PHE A 1 263 ? -22.434 -13.545 15.860 1.00 25.14 263 PHE A O 1
ATOM 2154 N N . LEU A 1 264 ? -22.896 -14.695 17.720 1.00 28.34 264 LEU A N 1
ATOM 2155 C CA . LEU A 1 264 ? -23.271 -15.972 17.103 1.00 28.34 264 LEU A CA 1
ATOM 2156 C C . LEU A 1 264 ? -24.359 -16.576 17.998 1.00 28.34 264 LEU A C 1
ATOM 2158 O O . LEU A 1 264 ? -24.172 -16.593 19.214 1.00 28.34 264 LEU A O 1
ATOM 2162 N N . TYR A 1 265 ? -25.447 -17.053 17.388 1.00 29.39 265 TYR A N 1
ATOM 2163 C CA . TYR A 1 265 ? -26.704 -17.485 18.025 1.00 29.39 265 TYR A CA 1
ATOM 2164 C C . TYR A 1 265 ? -27.558 -16.379 18.668 1.00 29.39 265 TYR A C 1
ATOM 2166 O O . TYR A 1 265 ? -27.641 -16.265 19.890 1.00 29.39 265 TYR A O 1
ATOM 2174 N N . SER A 1 266 ? -28.273 -15.646 17.809 1.00 32.06 266 SER A N 1
ATOM 2175 C CA . SER A 1 266 ? -29.719 -15.393 17.948 1.00 32.06 266 SER A CA 1
ATOM 2176 C C . SER A 1 266 ? -30.289 -15.049 16.572 1.00 32.06 266 SER A C 1
ATOM 2178 O O . SER A 1 266 ? -29.979 -13.928 16.108 1.00 32.06 266 SER A O 1
#

Secondary structure (DSSP, 8-state):
-EEE--HHHH---TT-TTPPPPHHHHHHTSTTSSTTS--SSSTT-HHHHHHHHHHHHHHHT---EE----HHHHSTTGGGS---HHHHHHHHHHHHHHTT----B---------EE-SSTT-EE-HHHHHHHHHHHHHHTTT--EEEEEE---B-S--HHHHHS-HHHHHHHHHHHHHHHHHHHTT--EEEEEES-SB----GGGTTSSB--SEEE-TTT--EEE-HHHHHHHHHHHT---S--EETTEEPPP----B-----S--

Nearest PDB structures (foldseek):
  8ht0-assembly1_A  TM=9.008E-01  e=1.944E-20  Caldibacillus thermoamylovorans
  5ns8-assembly1_C  TM=8.597E-01  e=2.925E-19  marine metagenome
  5ns6-assembly1_C  TM=8.593E-01  e=5.932E-19  marine metagenome
  6ziv-assembly1_AAA  TM=8.741E-01  e=1.130E-17  Alicyclobacillus tengchongensis
  6ziv-assembly4_DDD  TM=8.439E-01  e=3.673E-17  Alicyclobacillus tengchongensis

InterPro domains:
  IPR001360 Glycoside hydrolase family 1 [PF00232] (10-101)
  IPR001360 Glycoside hydrolase family 1 [PF00232] (122-238)
  IPR001360 Glycoside hydrolase family 1 [PR00131] (82-96)
  IPR001360 Glycoside hydrolase family 1 [PR00131] (145-153)
  IPR001360 Glycoside hydrolase family 1 [PR00131] (165-176)
  IPR001360 Glycoside hydrolase family 1 [PR00131] (186-203)
  IPR001360 Glycoside hydrolase family 1 [PR00131] (210-222)
  IPR001360 Glycoside hydrolase family 1 [PTHR10353] (120-242)
  IPR017853 Glycoside hydrolase superfamily [SSF51445] (10-102)
  IPR017853 Glycoside hydrolase superfamily [SSF51445] (111-241)

Organism: NCBI:txid194707

Foldseek 3Di:
DAAEDECQWAQACCPPLQFADDPQNVQLCPQPQAPVSDGSNCWLNCLVCVVVLLVLRVLLVHLDYHYDQDCSNQPVPPPPDDGRVSSVVSVVVSVVSNPPDDDWDDDDDDDDDWDAAPPPPRIQDLLVLLVVLLVCCVVPVLPEDEANEDWGKDFDDPPCCVQQPVVRVLSCVSNRRSVRVSVVVPRNYDYYHYQHQEFTQPRNNGNRIGTHCWYADSVVSDTHGGPSSVQSSCQRVQRRDQDDCDPNDGDGDGGIDDDDDDDDDD

Solvent-accessible surface area (backbone atoms only — not comparable to full-atom values): 14686 Å² total; per-residue (Å²): 81,25,34,25,54,54,55,83,17,27,28,19,61,51,73,47,67,71,24,32,82,44,74,63,60,59,46,34,70,39,88,82,58,14,78,73,64,43,66,42,54,47,36,54,29,38,71,82,40,46,73,56,56,49,50,53,39,59,72,37,60,51,54,47,78,45,68,70,81,59,57,30,28,36,29,43,61,45,97,82,43,67,74,35,62,59,33,45,48,55,54,50,53,57,51,62,75,59,69,82,65,77,86,75,51,48,67,59,82,85,71,86,74,80,52,77,45,71,51,87,90,47,66,46,53,33,64,56,56,22,53,51,48,48,48,48,21,73,75,49,80,41,56,76,38,61,45,71,63,52,68,48,57,39,58,82,70,54,74,66,59,59,32,60,30,60,66,49,39,58,49,49,56,28,40,54,24,24,52,49,51,28,44,71,75,64,31,40,67,76,44,43,16,37,33,23,56,50,28,36,34,50,69,50,43,14,76,58,37,35,35,29,30,17,46,54,43,76,88,78,60,46,76,44,77,17,52,38,33,56,46,49,23,26,32,68,72,30,61,31,71,71,73,56,80,58,91,90,42,84,53,85,67,55,50,28,65,44,82,81,90,91,88,77,92,132

Radius of gyration: 19.51 Å; Cα contacts (8 Å, |Δi|>4): 482; chains: 1; bounding box: 49×42×52 Å